Protein AF-A0A1G1SWD0-F1 (afdb_monomer_lite)

Secondary structure (DSSP, 8-state):
----PPPPPHHHHHHHHH-TT--TTGGGGB-HHHHHH--SS-HHHHS-TTSEEEEEEEEE-SSEEEEEEEEE-SS-EEEEEEEEEEETTEEEEEEEEPPTTGGGHHHHHHHHHT--HHHHHHHHHH-TTS-HHHHHHHHHHHTS-HHHHHHHHHHTHHHHHHHHHHHHHTT-SPPTT----PPPPPPPPPPPPPPP---------

Radius of gyration: 23.37 Å; chains: 1; bounding box: 62×60×50 Å

pLDDT: mean 83.56, std 19.43, range [27.12, 98.44]

Foldseek 3Di:
DDDDPDFDDPQRLVCQLQACVFDQCNCVQADAPRNVPDDNGGNNVVDPPQWDWDWDWPDDDPFKTKIKIWTDDPPDIAIKIFIWGQDPNHIHGHDIGGQPPLVVLVVVLCVLVPDDPVRQVVQCVVPVPAGSVNVSVVSCLSNHDPVVVVVVCVVCVVVVVVVVVVCVVVVVDDDPPDDDPDDDDDDDDDDDDDDDDDDDDDDDD

Sequence (205 aa):
MARALAPLQPLQIAEQFVAPAGWPEMRDYLCCEAAGQARRETLGQQIPARLQRVCQLVQQGPATAVVAVELRDSLDRKDFYLHFSKEAGAWKLLAIRNLAMTHLGPPMVEILAGMTPAEVADYDQKHPDAGHAFTLGNLRLWTSADADIAAHFARNRTDFQQLLRLVQAAGTFPRPGLQPRTPASRPPTPTRPCTPCSASCFWPR

Organism: NCBI:txid1908236

Structure (mmCIF, N/CA/C/O backbone):
data_AF-A0A1G1SWD0-F1
#
_entry.id   AF-A0A1G1SWD0-F1
#
loop_
_atom_site.group_PDB
_atom_site.id
_atom_site.type_symbol
_atom_site.label_atom_id
_atom_site.label_alt_id
_atom_site.label_comp_id
_atom_site.label_asym_id
_atom_site.label_entity_id
_atom_site.label_seq_id
_atom_site.pdbx_PDB_ins_code
_atom_site.Cartn_x
_atom_site.Cartn_y
_atom_site.Cartn_z
_atom_site.occupancy
_atom_site.B_iso_or_equiv
_atom_site.auth_seq_id
_atom_site.auth_comp_id
_atom_site.auth_asym_id
_atom_site.auth_atom_id
_atom_site.pdbx_PDB_model_num
ATOM 1 N N . MET A 1 1 ? -32.677 7.206 27.253 1.00 38.72 1 MET A N 1
ATOM 2 C CA . MET A 1 1 ? -32.361 5.980 26.490 1.00 38.72 1 MET A CA 1
ATOM 3 C C . MET A 1 1 ? -31.055 6.206 25.745 1.00 38.72 1 MET A C 1
ATOM 5 O O . MET A 1 1 ? -31.046 6.964 24.784 1.00 38.72 1 MET A O 1
ATOM 9 N N . ALA A 1 2 ? -29.947 5.640 26.228 1.00 44.69 2 ALA A N 1
ATOM 10 C CA . ALA A 1 2 ? -28.669 5.701 25.524 1.00 44.69 2 ALA A CA 1
ATOM 11 C C . ALA A 1 2 ? -28.715 4.702 24.361 1.00 44.69 2 ALA A C 1
ATOM 13 O O . ALA A 1 2 ? -28.876 3.501 24.571 1.00 44.69 2 ALA A O 1
ATOM 14 N N . ARG A 1 3 ? -28.653 5.204 23.128 1.00 42.44 3 ARG A N 1
ATOM 15 C CA . ARG A 1 3 ? -28.543 4.378 21.925 1.00 42.44 3 ARG A CA 1
ATOM 16 C C . ARG A 1 3 ? -27.158 3.730 21.974 1.00 42.44 3 ARG A C 1
ATOM 18 O O . ARG A 1 3 ? -26.170 4.457 21.972 1.00 42.44 3 ARG A O 1
ATOM 25 N N . ALA A 1 4 ? -27.084 2.402 22.078 1.00 53.41 4 ALA A N 1
ATOM 26 C CA . ALA A 1 4 ? -25.811 1.695 21.969 1.00 53.41 4 ALA A CA 1
ATOM 27 C C . ALA A 1 4 ? -25.189 2.072 20.618 1.00 53.41 4 ALA A C 1
ATOM 29 O O . ALA A 1 4 ? -25.787 1.816 19.569 1.00 53.41 4 ALA A O 1
ATOM 30 N N . LEU A 1 5 ? -24.056 2.775 20.648 1.00 69.31 5 LEU A N 1
ATOM 31 C CA . LEU A 1 5 ? -23.332 3.140 19.438 1.00 69.31 5 LEU A CA 1
ATOM 32 C C . LEU A 1 5 ? -22.942 1.841 18.730 1.00 69.31 5 LEU A C 1
ATOM 34 O O . LEU A 1 5 ? -22.408 0.924 19.355 1.00 69.31 5 LEU A O 1
ATOM 38 N N . ALA A 1 6 ? -23.276 1.738 17.444 1.00 79.62 6 ALA A N 1
ATOM 39 C CA . ALA A 1 6 ? -22.888 0.583 16.649 1.00 79.62 6 ALA A CA 1
ATOM 40 C C . ALA A 1 6 ? -21.351 0.446 16.675 1.00 79.62 6 ALA A C 1
ATOM 42 O O . ALA A 1 6 ? -20.668 1.470 16.573 1.00 79.62 6 ALA A O 1
ATOM 43 N N . PRO A 1 7 ? -20.797 -0.776 16.798 1.00 88.75 7 PRO A N 1
ATOM 44 C CA . PRO A 1 7 ? -19.352 -0.972 16.785 1.00 88.75 7 PRO A CA 1
ATOM 45 C C . PRO A 1 7 ? -18.737 -0.411 15.500 1.00 88.75 7 PRO A C 1
ATOM 47 O O . PRO A 1 7 ? -19.234 -0.691 14.401 1.00 88.75 7 PRO A O 1
ATOM 50 N N . LEU A 1 8 ? -17.650 0.354 15.637 1.00 95.44 8 LEU A N 1
ATOM 51 C CA . LEU A 1 8 ? -16.944 0.918 14.489 1.00 95.44 8 LEU A CA 1
ATOM 52 C C . LEU A 1 8 ? -16.441 -0.191 13.560 1.00 95.44 8 LEU A C 1
ATOM 54 O O . LEU A 1 8 ? -15.972 -1.246 13.995 1.00 95.44 8 LEU A O 1
ATOM 58 N N . GLN A 1 9 ? -16.554 0.063 12.260 1.00 97.56 9 GLN A N 1
ATOM 59 C CA . GLN A 1 9 ? -16.014 -0.791 11.210 1.00 97.56 9 GLN A CA 1
ATOM 60 C C . GLN A 1 9 ? -14.528 -0.487 10.960 1.00 97.56 9 GLN A C 1
ATOM 62 O O . GLN A 1 9 ? -14.074 0.614 11.276 1.00 97.56 9 GLN A O 1
ATOM 67 N N . PRO A 1 10 ? -13.769 -1.415 10.342 1.00 98.19 10 PRO A N 1
ATOM 68 C CA . PRO A 1 10 ? -12.325 -1.266 10.146 1.00 98.19 10 PRO A CA 1
ATOM 69 C C . PRO A 1 10 ? -11.927 0.039 9.453 1.00 98.19 10 PRO A C 1
ATOM 71 O O . PRO A 1 10 ? -11.000 0.706 9.899 1.00 98.19 10 PRO A O 1
ATOM 74 N N . LEU A 1 11 ? -12.664 0.449 8.413 1.00 98.25 11 LEU A N 1
ATOM 75 C CA . LEU A 1 11 ? -12.398 1.704 7.705 1.00 98.25 11 LEU A CA 1
ATOM 76 C C . LEU A 1 11 ? -12.559 2.931 8.618 1.00 98.25 11 LEU A C 1
ATOM 78 O O . LEU A 1 11 ? -11.709 3.811 8.613 1.00 98.25 11 LEU A O 1
ATOM 82 N N . GLN A 1 12 ? -13.592 2.949 9.462 1.00 97.69 12 GLN A N 1
ATOM 83 C CA . GLN A 1 12 ? -13.843 4.055 10.393 1.00 97.69 12 GLN A CA 1
ATOM 84 C C . GLN A 1 12 ? -12.763 4.129 11.479 1.00 97.69 12 GLN A C 1
ATOM 86 O O . GLN A 1 12 ? -12.334 5.215 11.860 1.00 97.69 12 GLN A O 1
ATOM 91 N N . ILE A 1 13 ? -12.313 2.969 11.972 1.00 97.50 13 ILE A N 1
ATOM 92 C CA . ILE A 1 13 ? -11.210 2.885 12.936 1.00 97.50 13 ILE A CA 1
ATOM 93 C C . ILE A 1 13 ? -9.919 3.396 12.287 1.00 97.50 13 ILE A C 1
ATOM 95 O O . ILE A 1 13 ? -9.204 4.183 12.899 1.00 97.50 13 ILE A O 1
ATOM 99 N N . ALA A 1 14 ? -9.634 2.985 11.048 1.00 97.75 14 ALA 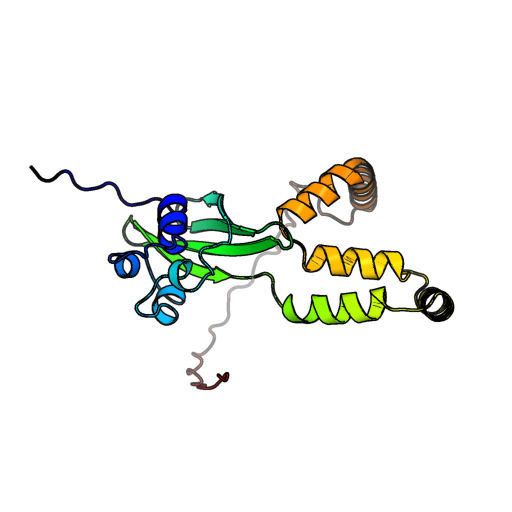A N 1
ATOM 100 C CA . ALA A 1 14 ? -8.468 3.436 10.295 1.00 97.75 14 ALA A CA 1
ATOM 101 C C . ALA A 1 14 ? -8.455 4.959 10.113 1.00 97.75 14 ALA A C 1
ATOM 103 O O . ALA A 1 14 ? -7.466 5.598 10.461 1.00 97.75 14 ALA A O 1
ATOM 104 N N . GLU A 1 15 ? -9.563 5.538 9.644 1.00 97.50 15 GLU A N 1
ATOM 105 C CA . GLU A 1 15 ? -9.707 6.982 9.434 1.00 97.50 15 GLU A CA 1
ATOM 106 C C . GLU A 1 15 ? -9.464 7.779 10.721 1.00 97.50 15 GLU A C 1
ATOM 108 O O . GLU A 1 15 ? -8.728 8.765 10.698 1.00 97.50 15 GLU A O 1
ATOM 113 N N . GLN A 1 16 ? -10.014 7.331 11.856 1.00 96.44 16 GLN A N 1
ATOM 114 C CA . GLN A 1 16 ? -9.777 7.975 13.153 1.00 96.44 16 GLN A CA 1
ATOM 115 C C . GLN A 1 16 ? -8.335 7.798 13.635 1.00 96.44 16 GLN A C 1
ATOM 117 O O . GLN A 1 16 ? -7.719 8.746 14.118 1.00 96.44 16 GLN A O 1
ATOM 122 N N . PHE A 1 17 ? -7.762 6.606 13.464 1.00 95.50 17 PHE A N 1
ATOM 123 C CA . PHE A 1 17 ? -6.397 6.303 13.889 1.00 95.50 17 PHE A CA 1
ATOM 124 C C . PHE A 1 17 ? -5.332 7.113 13.132 1.00 95.50 17 PHE A C 1
ATOM 126 O O . PHE A 1 17 ? -4.262 7.392 13.675 1.00 95.50 17 PHE A O 1
ATOM 133 N N . VAL A 1 18 ? -5.607 7.517 11.889 1.00 95.62 18 VAL A N 1
ATOM 134 C CA . VAL A 1 18 ? -4.681 8.328 11.078 1.00 95.62 18 VAL A CA 1
ATOM 135 C C . VAL A 1 18 ? -5.061 9.809 11.022 1.00 95.62 18 VAL A C 1
ATOM 137 O O . VAL A 1 18 ? -4.340 10.600 10.406 1.00 95.62 18 VAL A O 1
ATOM 140 N N . ALA A 1 19 ? -6.138 10.215 11.698 1.00 95.25 19 ALA A N 1
ATOM 141 C CA . ALA A 1 19 ? -6.587 11.600 11.745 1.00 95.25 19 ALA A CA 1
ATOM 142 C C . ALA A 1 19 ? -5.608 12.508 12.525 1.00 95.25 19 ALA A C 1
ATOM 144 O O . ALA A 1 19 ? -5.116 12.120 13.587 1.00 95.25 19 ALA A O 1
ATOM 145 N N . PRO A 1 20 ? -5.369 13.758 12.077 1.00 93.94 20 PRO A N 1
ATOM 146 C CA . PRO A 1 20 ? -4.476 14.689 12.779 1.00 93.94 20 PRO A CA 1
ATOM 147 C C . PRO A 1 20 ? -4.942 15.063 14.193 1.00 93.94 20 PRO A C 1
ATOM 149 O O . PRO A 1 20 ? -4.120 15.365 15.052 1.00 93.94 20 PRO A O 1
ATOM 152 N N . ALA A 1 21 ? -6.257 15.070 14.431 1.00 91.19 21 ALA A N 1
ATOM 153 C CA . ALA A 1 21 ? -6.858 15.542 15.679 1.00 91.19 21 ALA A CA 1
ATOM 154 C C . ALA A 1 21 ? -6.643 14.591 16.873 1.00 91.19 21 ALA A C 1
ATOM 156 O O . ALA A 1 21 ? -6.917 14.969 18.011 1.00 91.19 21 ALA A O 1
ATOM 157 N N . GLY A 1 22 ? -6.133 13.380 16.629 1.00 88.31 22 GLY A N 1
ATOM 158 C CA . GLY A 1 22 ? -6.054 12.336 17.641 1.00 88.31 22 GLY A CA 1
ATOM 159 C C . GLY A 1 22 ? -7.404 11.696 17.943 1.00 88.31 22 GLY A C 1
ATOM 160 O O . GLY A 1 22 ? -8.447 12.108 17.438 1.00 88.31 22 GLY A O 1
ATOM 161 N N . TRP A 1 23 ? -7.366 10.653 18.769 1.00 93.81 23 TRP A N 1
ATOM 162 C CA . TRP A 1 23 ? -8.538 9.855 19.101 1.00 93.81 23 TRP A CA 1
ATOM 163 C C . TRP A 1 23 ? -8.443 9.359 20.551 1.00 93.81 23 TRP A C 1
ATOM 165 O O . TRP A 1 23 ? -7.688 8.421 20.826 1.00 93.81 23 TRP A O 1
ATOM 175 N N . PRO A 1 24 ? -9.153 10.002 21.499 1.00 90.88 24 PRO A N 1
ATOM 176 C CA . PRO A 1 24 ? -9.051 9.676 22.922 1.00 90.88 24 PRO A CA 1
ATOM 177 C C . PRO A 1 24 ? -9.408 8.220 23.246 1.00 90.88 24 PRO A C 1
ATOM 179 O O . PRO A 1 24 ? -8.750 7.592 24.075 1.00 90.88 24 PRO A O 1
ATOM 182 N N . GLU A 1 25 ? -10.402 7.663 22.554 1.00 92.44 25 GLU A N 1
ATOM 183 C CA . GLU A 1 25 ? -10.900 6.301 22.761 1.00 92.44 25 GLU A CA 1
ATOM 184 C C . GLU A 1 25 ? -10.089 5.244 21.996 1.00 92.44 25 GLU A C 1
ATOM 186 O O . GLU A 1 25 ? -10.412 4.061 22.067 1.00 92.44 25 GLU A O 1
ATOM 191 N N . MET A 1 26 ? -9.014 5.629 21.291 1.00 93.75 26 MET A N 1
ATOM 192 C CA . MET A 1 26 ? -8.217 4.733 20.441 1.00 93.75 26 MET A CA 1
ATOM 193 C C . MET A 1 26 ? -7.871 3.411 21.127 1.00 93.75 26 MET A C 1
ATOM 195 O O . MET A 1 26 ? -7.933 2.362 20.493 1.00 93.75 26 MET A O 1
ATOM 199 N N . ARG A 1 27 ? -7.517 3.449 22.417 1.00 92.69 27 ARG A N 1
ATOM 200 C CA . ARG A 1 27 ? -7.080 2.269 23.179 1.00 92.69 27 ARG A CA 1
ATOM 201 C C . ARG A 1 27 ? -8.100 1.131 23.183 1.00 92.69 27 ARG A C 1
ATOM 203 O O . ARG A 1 27 ? -7.681 -0.022 23.188 1.00 92.69 27 ARG A O 1
ATOM 210 N N . ASP A 1 28 ? -9.393 1.435 23.111 1.00 93.50 28 ASP A N 1
ATOM 211 C CA . ASP A 1 28 ? -10.460 0.425 23.089 1.00 93.50 28 ASP A CA 1
ATOM 212 C C . ASP A 1 28 ? -10.485 -0.367 21.770 1.00 93.50 28 ASP A C 1
ATOM 214 O O . ASP A 1 28 ? -11.009 -1.482 21.697 1.00 93.50 28 ASP A O 1
ATOM 218 N N . TYR A 1 29 ? -9.860 0.195 20.736 1.00 95.31 29 TYR A N 1
ATOM 219 C CA . TYR A 1 29 ? -9.800 -0.341 19.383 1.00 95.31 29 TYR A CA 1
ATOM 220 C C . TYR A 1 29 ? -8.426 -0.904 19.030 1.00 95.31 29 TYR A C 1
ATOM 222 O O . TYR A 1 29 ? -8.213 -1.283 17.882 1.00 95.31 29 TYR A O 1
ATOM 230 N N . LEU A 1 30 ? -7.493 -0.986 19.983 1.00 94.75 30 LEU A N 1
ATOM 231 C CA . LEU A 1 30 ? -6.183 -1.600 19.778 1.00 94.75 30 LEU A CA 1
ATOM 232 C C . LEU A 1 30 ? -6.111 -2.971 20.448 1.00 94.75 30 LEU A C 1
ATOM 234 O O . LEU A 1 30 ? -6.652 -3.193 21.531 1.00 94.75 30 LEU A O 1
ATOM 238 N N . CYS A 1 31 ? -5.381 -3.891 19.830 1.00 92.81 31 CYS A N 1
ATOM 239 C CA . CYS A 1 31 ? -5.017 -5.170 20.427 1.00 92.81 31 CYS A CA 1
ATOM 240 C C . CYS A 1 31 ? -3.591 -5.567 20.032 1.00 92.81 31 CYS A C 1
ATOM 242 O O . CYS A 1 31 ? -2.990 -4.977 19.131 1.00 92.81 31 CYS A O 1
ATOM 244 N N . CYS A 1 32 ? -3.053 -6.564 20.737 1.00 92.62 32 CYS A N 1
ATOM 245 C CA . CYS A 1 32 ? -1.813 -7.254 20.383 1.00 92.62 32 CYS A CA 1
ATOM 246 C C . CYS A 1 32 ? -0.637 -6.301 20.100 1.00 92.62 32 CYS A C 1
ATOM 248 O O . CYS A 1 32 ? -0.208 -5.563 20.986 1.00 92.62 32 CYS A O 1
ATOM 250 N N . GLU A 1 33 ? -0.098 -6.330 18.879 1.00 92.31 33 GLU A N 1
ATOM 251 C CA . GLU A 1 33 ? 1.063 -5.532 18.501 1.00 92.31 33 GLU A CA 1
ATOM 252 C C . GLU A 1 33 ? 0.742 -4.040 18.474 1.00 92.31 33 GLU A C 1
ATOM 254 O O . GLU A 1 33 ? 1.495 -3.249 19.040 1.00 92.31 33 GLU A O 1
ATOM 259 N N . ALA A 1 34 ? -0.388 -3.651 17.881 1.00 91.12 34 ALA A N 1
ATOM 260 C CA . ALA A 1 34 ? -0.782 -2.250 17.813 1.00 91.12 34 ALA A CA 1
ATOM 261 C C . ALA A 1 34 ? -0.969 -1.649 19.215 1.00 91.12 34 ALA A C 1
ATOM 263 O O . ALA A 1 34 ? -0.555 -0.518 19.459 1.00 91.12 34 ALA A O 1
ATOM 264 N N . ALA A 1 35 ? -1.518 -2.418 20.163 1.00 90.88 35 ALA A N 1
ATOM 265 C CA . ALA A 1 35 ? -1.626 -1.988 21.558 1.00 90.88 35 ALA A CA 1
ATOM 266 C C . ALA A 1 35 ? -0.253 -1.823 22.234 1.00 90.88 35 ALA A C 1
ATOM 268 O O . ALA A 1 35 ? -0.072 -0.894 23.018 1.00 90.88 35 ALA A O 1
ATOM 269 N N . GLY A 1 36 ? 0.716 -2.691 21.921 1.00 85.56 36 GLY A N 1
ATOM 270 C CA . GLY A 1 36 ? 2.084 -2.592 22.439 1.00 85.56 36 GLY A CA 1
ATOM 271 C C . GLY A 1 36 ? 2.894 -1.437 21.838 1.00 85.56 36 GLY A C 1
ATOM 272 O O . GLY A 1 36 ? 3.769 -0.887 22.504 1.00 85.56 36 GLY A O 1
ATOM 273 N N . GLN A 1 37 ? 2.603 -1.054 20.593 1.00 81.62 37 GLN A N 1
ATOM 274 C CA . GLN A 1 37 ? 3.283 0.034 19.879 1.00 81.62 37 GLN A CA 1
ATOM 275 C C . GLN A 1 37 ? 2.657 1.409 20.132 1.00 81.62 37 GLN A C 1
ATOM 277 O O . GLN A 1 37 ? 3.330 2.435 19.992 1.00 81.62 37 GLN A O 1
ATOM 282 N N . ALA A 1 38 ? 1.373 1.453 20.485 1.00 75.62 38 ALA A N 1
ATOM 283 C CA . ALA A 1 38 ? 0.667 2.707 20.671 1.00 75.62 38 ALA A CA 1
ATOM 284 C C . ALA A 1 38 ? 1.186 3.490 21.881 1.00 75.62 38 ALA A C 1
ATOM 286 O O . ALA A 1 38 ? 1.243 3.008 23.014 1.00 75.62 38 ALA A O 1
ATOM 287 N N . ARG A 1 39 ? 1.532 4.756 21.630 1.00 72.06 39 ARG A N 1
ATOM 288 C CA . ARG A 1 39 ? 1.876 5.734 22.667 1.00 72.06 39 ARG A CA 1
ATOM 289 C C . ARG A 1 39 ? 0.593 6.375 23.222 1.00 72.06 39 ARG A C 1
ATOM 291 O O . ARG A 1 39 ? -0.498 5.814 23.143 1.00 72.06 39 ARG A O 1
ATOM 298 N N . ARG A 1 40 ? 0.708 7.562 23.827 1.00 81.69 40 ARG A N 1
ATOM 299 C CA . ARG A 1 40 ? -0.457 8.391 24.201 1.00 81.69 40 ARG A CA 1
ATOM 300 C C . ARG A 1 40 ? -1.133 9.055 22.994 1.00 81.69 40 ARG A C 1
ATOM 302 O O . ARG A 1 40 ? -2.194 9.639 23.157 1.00 81.69 40 ARG A O 1
ATOM 309 N N . GLU A 1 41 ? -0.520 8.956 21.821 1.00 88.06 41 GLU A N 1
ATOM 310 C CA . GLU A 1 41 ? -0.944 9.598 20.582 1.00 88.06 41 GLU A CA 1
ATOM 311 C C . GLU A 1 41 ? -1.252 8.541 19.522 1.00 88.06 41 GLU A C 1
ATOM 313 O O . GLU A 1 41 ? -0.608 7.487 19.463 1.00 88.06 41 GLU A O 1
ATOM 318 N N . THR A 1 42 ? -2.222 8.852 18.670 1.00 90.25 42 THR A N 1
ATOM 319 C CA . THR A 1 42 ? -2.516 8.098 17.446 1.00 90.25 42 THR A CA 1
ATOM 320 C C . THR A 1 42 ? -1.364 8.188 16.445 1.00 90.25 42 THR A C 1
ATOM 322 O O . THR A 1 42 ? -0.479 9.043 16.561 1.00 90.25 42 THR A O 1
ATOM 325 N N . LEU A 1 43 ? -1.379 7.336 15.416 1.00 90.06 43 LEU A N 1
ATOM 326 C CA . LEU A 1 43 ? -0.443 7.479 14.302 1.00 90.06 43 LEU A CA 1
ATOM 327 C C . LEU A 1 43 ? -0.674 8.804 13.555 1.00 90.06 43 LEU A C 1
ATOM 329 O O . LEU A 1 43 ? 0.280 9.468 13.157 1.00 90.06 43 LEU A O 1
ATOM 333 N N . GLY A 1 44 ? -1.931 9.232 13.422 1.00 91.25 44 GLY A N 1
ATOM 334 C CA . GLY A 1 44 ? -2.299 10.473 12.744 1.00 91.25 44 GLY A CA 1
ATOM 335 C C . GLY A 1 44 ? -1.660 11.735 13.317 1.00 91.25 44 GLY A C 1
ATOM 336 O O . GLY A 1 44 ? -1.283 12.618 12.544 1.00 91.25 44 GLY A O 1
ATOM 337 N N . GLN A 1 45 ? -1.478 11.778 14.640 1.00 92.62 45 GLN A N 1
ATOM 338 C CA . GLN A 1 45 ? -0.798 12.863 15.358 1.00 92.62 45 GLN A CA 1
ATOM 339 C C . GLN A 1 45 ? 0.724 12.868 15.149 1.00 92.62 45 GLN A C 1
ATOM 341 O O . GLN A 1 45 ? 1.354 13.915 15.265 1.00 92.62 45 GLN A O 1
ATOM 346 N N . GLN A 1 46 ? 1.314 11.717 14.819 1.00 91.19 46 GLN A N 1
ATOM 347 C CA . GLN A 1 46 ? 2.749 11.581 14.545 1.00 91.19 46 GLN A CA 1
ATOM 348 C C . GLN A 1 46 ? 3.087 11.871 13.073 1.00 91.19 46 GLN A C 1
ATOM 350 O O . GLN A 1 46 ? 4.224 12.202 12.739 1.00 91.19 46 GLN A O 1
ATOM 355 N N . ILE A 1 47 ? 2.102 11.761 12.180 1.00 90.56 47 ILE A N 1
ATOM 356 C CA . ILE A 1 47 ? 2.244 12.064 10.755 1.00 90.56 47 ILE A CA 1
ATOM 357 C C . ILE A 1 47 ? 2.105 13.581 10.534 1.00 90.56 47 ILE A C 1
ATOM 359 O O . ILE A 1 47 ? 1.143 14.180 11.023 1.00 90.56 47 ILE A O 1
ATOM 363 N N . PRO A 1 48 ? 2.976 14.223 9.726 1.00 92.00 48 PRO A N 1
ATOM 364 C CA . PRO A 1 48 ? 2.835 15.638 9.396 1.00 92.00 48 PRO A CA 1
ATOM 365 C C . PRO A 1 48 ? 1.423 15.995 8.911 1.00 92.00 48 PRO A C 1
ATOM 367 O O . PRO A 1 48 ? 0.883 15.374 7.994 1.00 92.00 48 PRO A O 1
ATOM 370 N N . ALA A 1 49 ? 0.817 17.026 9.506 1.00 91.19 49 ALA A N 1
ATOM 371 C CA . ALA A 1 49 ? -0.562 17.422 9.204 1.00 91.19 49 ALA A CA 1
ATOM 372 C C . ALA A 1 49 ? -0.784 17.755 7.717 1.00 91.19 49 ALA A C 1
ATOM 374 O O . ALA A 1 49 ? -1.861 17.485 7.197 1.00 91.19 49 ALA A O 1
ATOM 375 N N . ARG A 1 50 ? 0.253 18.252 7.025 1.00 92.31 50 ARG A N 1
ATOM 376 C CA . ARG A 1 50 ? 0.214 18.610 5.596 1.00 92.31 50 ARG A CA 1
ATOM 377 C C . ARG A 1 50 ? -0.053 17.438 4.643 1.00 92.31 50 ARG A C 1
ATOM 379 O O . ARG A 1 50 ? -0.459 17.685 3.514 1.00 92.31 50 ARG A O 1
ATOM 386 N N . LEU A 1 51 ? 0.225 16.197 5.054 1.00 93.62 51 LEU A N 1
ATOM 387 C CA . LEU A 1 51 ? 0.054 15.035 4.181 1.00 93.62 51 LEU A CA 1
ATOM 388 C C . LEU A 1 51 ? -1.434 14.708 4.030 1.00 93.62 51 LEU A C 1
ATOM 390 O O . LEU A 1 51 ? -2.169 14.625 5.013 1.00 93.62 51 LEU A O 1
ATOM 394 N N . GLN A 1 52 ? -1.893 14.484 2.805 1.00 94.94 52 GLN A N 1
ATOM 395 C CA . GLN A 1 52 ? -3.215 13.908 2.591 1.00 94.94 52 GLN A CA 1
ATOM 396 C C . GLN A 1 52 ? -3.193 12.439 3.009 1.00 94.94 52 GLN A C 1
ATOM 398 O O . GLN A 1 52 ? -2.182 11.758 2.842 1.00 94.94 52 GLN A O 1
ATOM 403 N N . ARG A 1 53 ? -4.313 11.972 3.563 1.00 94.31 53 ARG A N 1
ATOM 404 C CA . ARG A 1 53 ? -4.504 10.601 4.037 1.00 94.31 53 ARG A CA 1
ATOM 405 C C . ARG A 1 53 ? -5.704 10.021 3.309 1.00 94.31 53 ARG A C 1
ATOM 407 O O . ARG A 1 53 ? -6.785 10.605 3.381 1.00 94.31 53 ARG A O 1
ATOM 414 N N . VAL A 1 54 ? -5.524 8.904 2.621 1.00 95.38 54 VAL A N 1
ATOM 415 C CA . VAL A 1 54 ? -6.618 8.202 1.943 1.00 95.38 54 VAL A CA 1
ATOM 416 C C . VAL A 1 54 ? -6.679 6.790 2.493 1.00 95.38 54 VAL A C 1
ATOM 418 O O . VAL A 1 54 ? -5.723 6.035 2.369 1.00 95.38 54 VAL A O 1
ATOM 421 N N . CYS A 1 55 ? -7.798 6.444 3.127 1.00 96.94 55 CYS A N 1
ATOM 422 C CA . CYS A 1 55 ? -8.038 5.092 3.618 1.00 96.94 55 CYS A CA 1
ATOM 423 C C . CYS A 1 55 ? -8.893 4.326 2.608 1.00 96.94 55 CYS A C 1
ATOM 425 O O . CYS A 1 55 ? -9.931 4.820 2.166 1.00 96.94 55 CYS A O 1
ATOM 427 N N . GLN A 1 56 ? -8.488 3.104 2.276 1.00 96.75 56 GLN A N 1
ATOM 428 C CA . GLN A 1 56 ? -9.245 2.215 1.403 1.00 96.75 56 GLN A CA 1
ATOM 429 C C . GLN A 1 56 ? -9.367 0.834 2.037 1.00 96.75 56 GLN A C 1
ATOM 431 O O . GLN A 1 56 ? -8.376 0.196 2.391 1.00 96.75 56 GLN A O 1
ATOM 436 N N . LEU A 1 57 ? -10.599 0.336 2.148 1.00 97.56 57 LEU A N 1
ATOM 437 C CA . LEU A 1 57 ? -10.833 -1.047 2.546 1.00 97.56 57 LEU A CA 1
ATOM 438 C C . LEU A 1 57 ? -10.360 -1.986 1.427 1.00 97.56 57 LEU A C 1
ATOM 440 O O . LEU A 1 57 ? -10.929 -1.985 0.336 1.00 97.56 57 LEU A O 1
ATOM 444 N N . VAL A 1 58 ? -9.332 -2.787 1.706 1.00 95.81 58 VAL A N 1
ATOM 445 C CA . VAL A 1 58 ? -8.757 -3.749 0.751 1.00 95.81 58 VAL A CA 1
ATOM 446 C C . VAL A 1 58 ? -9.507 -5.073 0.821 1.00 95.81 58 VAL A C 1
ATOM 448 O O . VAL A 1 58 ? -9.872 -5.655 -0.196 1.00 95.81 58 VAL A O 1
ATOM 451 N N . GLN A 1 59 ? -9.754 -5.548 2.040 1.00 97.00 59 GLN A N 1
ATOM 452 C CA . GLN A 1 59 ? -10.428 -6.814 2.291 1.00 97.00 59 GLN A CA 1
ATOM 453 C C . GLN A 1 59 ? -11.154 -6.757 3.633 1.00 97.00 59 GLN A C 1
ATOM 455 O O . GLN A 1 59 ? -10.617 -6.244 4.613 1.00 97.00 59 GLN A O 1
ATOM 460 N N . GLN A 1 60 ? -12.341 -7.357 3.705 1.00 98.00 60 GLN A N 1
ATOM 461 C CA . GLN A 1 60 ? -13.040 -7.605 4.963 1.00 98.00 60 GLN A CA 1
ATOM 462 C C . GLN A 1 60 ? -13.733 -8.965 4.920 1.00 98.00 60 GLN A C 1
ATOM 464 O O . GLN A 1 60 ? -14.601 -9.211 4.087 1.00 98.00 60 GLN A O 1
ATOM 469 N N . GLY A 1 61 ? -13.331 -9.850 5.826 1.00 97.00 61 GLY A N 1
ATOM 470 C CA . GLY A 1 61 ? -13.979 -11.129 6.080 1.00 97.00 61 GLY A CA 1
ATOM 471 C C . GLY A 1 61 ? -14.761 -11.124 7.398 1.00 97.00 61 GLY A C 1
ATOM 472 O O . GLY A 1 61 ? -14.925 -10.083 8.035 1.00 97.00 61 GLY A O 1
ATOM 473 N N . PRO A 1 62 ? -15.225 -12.301 7.854 1.00 96.81 62 PRO A N 1
ATOM 474 C CA . PRO A 1 62 ? -15.973 -12.415 9.107 1.00 96.81 62 PRO A CA 1
ATOM 475 C C . PRO A 1 62 ? -15.155 -12.078 10.364 1.00 96.81 62 PRO A C 1
ATOM 477 O O . PRO A 1 62 ? -15.725 -11.615 11.353 1.00 96.81 62 PRO A O 1
ATOM 480 N N . ALA A 1 63 ? -13.839 -12.321 10.328 1.00 97.38 63 ALA A N 1
ATOM 481 C CA . ALA A 1 63 ? -12.948 -12.218 11.489 1.00 97.38 63 ALA A CA 1
ATOM 482 C C . ALA A 1 63 ? -11.710 -11.334 11.269 1.00 97.38 63 ALA A C 1
ATOM 484 O O . ALA A 1 63 ? -11.061 -10.960 12.242 1.00 97.38 63 ALA A O 1
ATOM 485 N N . THR A 1 64 ? -11.372 -10.998 10.022 1.00 98.25 64 THR A N 1
ATOM 486 C CA . THR A 1 64 ? -10.200 -10.179 9.685 1.00 98.25 64 THR A CA 1
ATOM 487 C C . THR A 1 64 ? -10.553 -9.109 8.664 1.00 98.25 64 THR A C 1
ATOM 489 O O . THR A 1 64 ? -11.473 -9.286 7.861 1.00 98.25 64 THR A O 1
ATOM 492 N N . ALA A 1 65 ? -9.814 -8.005 8.681 1.00 98.44 65 ALA A N 1
ATOM 493 C CA . ALA A 1 65 ? -9.888 -6.985 7.645 1.00 98.44 65 ALA A CA 1
ATOM 494 C C . ALA A 1 65 ? -8.524 -6.326 7.426 1.00 98.44 65 ALA A C 1
ATOM 496 O O . ALA A 1 65 ? -7.658 -6.363 8.302 1.00 98.44 65 ALA A O 1
ATOM 497 N N . VAL A 1 66 ? -8.347 -5.723 6.256 1.00 98.12 66 VAL A N 1
ATOM 498 C CA . VAL A 1 66 ? -7.165 -4.940 5.898 1.00 98.12 66 VAL A CA 1
ATOM 499 C C . VAL A 1 66 ? -7.626 -3.624 5.292 1.00 98.12 66 VAL A C 1
ATOM 501 O O . VAL A 1 66 ? -8.437 -3.611 4.362 1.00 98.12 66 VAL A O 1
ATOM 504 N N . VAL A 1 67 ? -7.097 -2.525 5.821 1.00 98.31 67 VAL A N 1
ATOM 505 C CA . VAL A 1 67 ? -7.282 -1.178 5.275 1.00 98.31 67 VAL A CA 1
ATOM 506 C C . VAL A 1 67 ? -5.921 -0.662 4.826 1.00 98.31 67 VAL A C 1
ATOM 508 O O . VAL A 1 67 ? -4.985 -0.646 5.622 1.00 98.31 67 VAL A O 1
ATOM 511 N N . ALA A 1 68 ? -5.812 -0.262 3.564 1.00 96.94 68 ALA A N 1
ATOM 512 C CA . ALA A 1 68 ? -4.661 0.474 3.058 1.00 96.94 68 ALA A CA 1
ATOM 513 C C . ALA A 1 68 ? -4.803 1.948 3.438 1.00 96.94 68 ALA A C 1
ATOM 515 O O . ALA A 1 68 ? -5.907 2.501 3.400 1.00 96.94 68 ALA A O 1
ATOM 516 N N . VAL A 1 69 ? -3.689 2.569 3.803 1.00 96.44 69 VAL A N 1
ATOM 517 C CA . VAL A 1 69 ? -3.595 3.997 4.069 1.00 96.44 69 VAL A CA 1
ATOM 518 C C . VAL A 1 69 ? -2.507 4.578 3.183 1.00 96.44 69 VAL A C 1
ATOM 520 O O . VAL A 1 69 ? -1.325 4.331 3.415 1.00 96.44 69 VAL A O 1
ATOM 523 N N . GLU A 1 70 ? -2.924 5.396 2.223 1.00 95.19 70 GLU A N 1
ATOM 524 C CA . GLU A 1 70 ? -2.029 6.208 1.407 1.00 95.19 70 GLU A CA 1
ATOM 525 C C . GLU A 1 70 ? -1.757 7.526 2.135 1.00 95.19 70 GLU A C 1
ATOM 527 O O . GLU A 1 70 ? -2.681 8.263 2.501 1.00 95.19 70 GLU A O 1
ATOM 532 N N . LEU A 1 71 ? -0.479 7.843 2.318 1.00 93.75 71 LEU A N 1
ATOM 533 C CA . LEU A 1 71 ? -0.004 9.176 2.654 1.00 93.75 71 LEU A CA 1
ATOM 534 C C . LEU A 1 71 ? 0.578 9.815 1.407 1.00 93.75 71 LEU A C 1
ATOM 536 O O . LEU A 1 71 ? 1.472 9.244 0.784 1.00 93.75 71 LEU A O 1
ATOM 540 N N . ARG A 1 72 ? 0.125 11.023 1.075 1.00 93.38 72 ARG A N 1
ATOM 541 C CA . ARG A 1 72 ? 0.646 11.739 -0.089 1.00 93.38 72 ARG A CA 1
ATOM 542 C C . ARG A 1 72 ? 0.767 13.238 0.101 1.00 93.38 72 ARG A C 1
ATOM 544 O O . ARG A 1 72 ? -0.001 13.856 0.840 1.00 93.38 72 ARG A O 1
ATOM 551 N N . ASP A 1 73 ? 1.677 13.829 -0.653 1.00 91.69 73 ASP A N 1
ATOM 552 C CA . ASP A 1 73 ? 1.670 15.249 -0.982 1.00 91.69 73 ASP A CA 1
ATOM 553 C C . ASP A 1 73 ? 1.896 15.447 -2.491 1.00 91.69 73 ASP A C 1
ATOM 555 O O . ASP A 1 73 ? 1.568 14.576 -3.299 1.00 91.69 73 ASP A O 1
ATOM 559 N N . SER A 1 74 ? 2.366 16.626 -2.897 1.00 86.56 74 SER A N 1
ATOM 560 C CA . SER A 1 74 ? 2.666 16.921 -4.299 1.00 86.56 74 SER A CA 1
ATOM 561 C C . SER A 1 74 ? 3.918 16.214 -4.828 1.00 86.56 74 SER A C 1
ATOM 563 O O . SER A 1 74 ? 4.124 16.217 -6.037 1.00 86.56 74 SER A O 1
ATOM 565 N N . LEU A 1 75 ? 4.773 15.679 -3.951 1.00 82.00 75 LEU A N 1
ATOM 566 C CA . LEU A 1 75 ? 6.093 15.141 -4.286 1.00 82.00 75 LEU A CA 1
ATOM 567 C C . LEU A 1 75 ? 6.211 13.639 -4.022 1.00 82.00 75 LEU A C 1
ATOM 569 O O . LEU A 1 75 ? 6.941 12.967 -4.744 1.00 82.00 75 LEU A O 1
ATOM 573 N N . ASP A 1 76 ? 5.532 13.123 -2.999 1.00 81.94 76 ASP A N 1
ATOM 574 C CA . ASP A 1 76 ? 5.728 11.756 -2.516 1.00 81.94 76 ASP A CA 1
ATOM 575 C C . ASP A 1 76 ? 4.395 11.057 -2.205 1.00 81.94 76 ASP A C 1
ATOM 577 O O . ASP A 1 76 ? 3.394 11.698 -1.860 1.00 81.94 76 ASP A O 1
ATOM 581 N N . ARG A 1 77 ? 4.396 9.726 -2.327 1.00 88.56 77 ARG A N 1
ATOM 582 C CA . ARG A 1 77 ? 3.281 8.828 -2.000 1.00 88.56 77 ARG A CA 1
ATOM 583 C C . ARG A 1 77 ? 3.811 7.573 -1.332 1.00 88.56 77 ARG A C 1
ATOM 585 O O . ARG A 1 77 ? 4.763 6.969 -1.818 1.00 88.56 77 ARG A O 1
ATOM 592 N N . LYS A 1 78 ? 3.188 7.165 -0.228 1.00 88.62 78 LYS A N 1
ATOM 593 C CA . LYS A 1 78 ? 3.562 5.956 0.514 1.00 88.62 78 LYS A CA 1
ATOM 594 C C . LYS A 1 78 ? 2.339 5.282 1.092 1.00 88.62 78 LYS A C 1
ATOM 596 O O . LYS A 1 78 ? 1.484 5.962 1.654 1.00 88.62 78 LYS A O 1
ATOM 601 N N . ASP A 1 79 ? 2.338 3.959 1.055 1.00 92.06 79 ASP A N 1
ATOM 602 C CA . ASP A 1 79 ? 1.281 3.151 1.643 1.00 92.06 79 ASP A CA 1
ATOM 603 C C . ASP A 1 79 ? 1.759 2.378 2.864 1.00 92.06 79 ASP A C 1
ATOM 605 O O . ASP A 1 79 ? 2.907 1.928 2.964 1.00 92.06 79 ASP A O 1
ATOM 609 N N . PHE A 1 80 ? 0.827 2.191 3.787 1.00 93.62 80 PHE A N 1
ATOM 610 C CA . PHE A 1 80 ? 0.916 1.191 4.834 1.00 93.62 80 PHE A CA 1
ATOM 611 C C . PHE A 1 80 ? -0.448 0.550 5.061 1.00 93.62 80 PHE A C 1
ATOM 613 O O . PHE A 1 80 ? -1.488 1.075 4.667 1.00 93.62 80 PHE A O 1
ATOM 620 N N . TYR A 1 81 ? -0.449 -0.601 5.719 1.00 96.38 81 TYR A N 1
ATOM 621 C CA . TYR A 1 81 ? -1.628 -1.433 5.882 1.00 96.38 81 TYR A CA 1
ATOM 622 C C . TYR A 1 81 ? -1.943 -1.626 7.355 1.00 96.38 81 TYR A C 1
ATOM 624 O O . TYR A 1 81 ? -1.100 -2.019 8.167 1.00 96.38 81 TYR A O 1
ATOM 632 N N . LEU A 1 82 ? -3.198 -1.362 7.686 1.00 97.31 82 LEU A N 1
ATOM 633 C CA . LEU A 1 82 ? -3.780 -1.584 8.993 1.00 97.31 82 LEU A CA 1
ATOM 634 C C . LEU A 1 82 ? -4.508 -2.926 8.972 1.00 97.31 82 LEU A C 1
ATOM 636 O O . LEU A 1 82 ? -5.483 -3.111 8.238 1.00 97.31 82 LEU A O 1
ATOM 640 N N . HIS A 1 83 ? -4.014 -3.872 9.765 1.00 98.00 83 HIS A N 1
ATOM 641 C CA . HIS A 1 83 ? -4.593 -5.203 9.898 1.00 98.00 83 HIS A CA 1
ATOM 642 C C . HIS A 1 83 ? -5.515 -5.253 11.106 1.00 98.00 83 HIS A C 1
ATOM 644 O O . HIS A 1 83 ? -5.112 -4.895 12.212 1.00 98.00 83 HIS A O 1
ATOM 650 N N . PHE A 1 84 ? -6.725 -5.760 10.907 1.00 98.38 84 PHE A N 1
ATOM 651 C CA . PHE A 1 84 ? -7.751 -5.845 11.936 1.00 98.38 84 PHE A CA 1
ATOM 652 C C . PHE A 1 84 ? -8.144 -7.289 12.218 1.00 98.38 84 PHE A C 1
ATOM 654 O O . PHE A 1 84 ? -8.218 -8.119 11.307 1.00 98.38 84 PHE A O 1
ATOM 661 N N . SER A 1 85 ? -8.477 -7.552 13.477 1.00 97.88 85 SER A N 1
ATOM 662 C CA . SER A 1 85 ? -9.145 -8.765 13.941 1.00 97.88 85 SER A CA 1
ATOM 663 C C . SER A 1 85 ? -10.484 -8.402 14.584 1.00 97.88 85 SER A C 1
ATOM 665 O O . SER A 1 85 ? -10.679 -7.291 15.083 1.00 97.88 85 SER A O 1
ATOM 667 N N . LYS A 1 86 ? -11.438 -9.332 14.554 1.00 96.62 86 LYS A N 1
ATOM 668 C CA . LYS A 1 86 ? -12.708 -9.191 15.268 1.00 96.62 86 LYS A CA 1
ATOM 669 C C . LYS A 1 86 ? -12.632 -9.924 16.606 1.00 96.62 86 LYS A C 1
ATOM 671 O O . LYS A 1 86 ? -12.518 -11.146 16.634 1.00 96.62 86 LYS A O 1
ATOM 676 N N . GLU A 1 87 ? -12.742 -9.190 17.706 1.00 94.00 87 GLU A N 1
ATOM 677 C CA . GLU A 1 87 ? -12.699 -9.695 19.080 1.00 94.00 87 GLU A CA 1
ATOM 678 C C . GLU A 1 87 ? -14.020 -9.409 19.794 1.00 94.00 87 GLU A C 1
ATOM 680 O O . GLU A 1 87 ? -14.469 -8.267 19.841 1.00 94.00 87 GLU A O 1
ATOM 685 N N . ALA A 1 88 ? -14.655 -10.445 20.355 1.00 91.19 88 ALA A N 1
ATOM 686 C CA . ALA A 1 88 ? -15.921 -10.323 21.093 1.00 91.19 88 ALA A CA 1
ATOM 687 C C . ALA A 1 88 ? -17.006 -9.503 20.351 1.00 91.19 88 ALA A C 1
ATOM 689 O O . ALA A 1 88 ? -17.804 -8.796 20.958 1.00 91.19 88 ALA A O 1
ATOM 690 N N . GLY A 1 89 ? -17.031 -9.592 19.016 1.00 92.25 89 GLY A N 1
ATOM 691 C CA . GLY A 1 89 ? -17.989 -8.878 18.167 1.00 92.25 89 GLY A CA 1
ATOM 692 C C . GLY A 1 89 ? -17.561 -7.475 17.718 1.00 92.25 89 GLY A C 1
ATOM 693 O O . GLY A 1 89 ? -18.225 -6.922 16.841 1.00 92.25 89 GLY A O 1
ATOM 694 N N . ALA A 1 90 ? -16.448 -6.938 18.222 1.00 95.50 90 ALA A N 1
ATOM 695 C CA . ALA A 1 90 ? -15.904 -5.631 17.855 1.00 95.50 90 ALA A CA 1
ATOM 696 C C . ALA A 1 90 ? -14.620 -5.759 17.023 1.00 95.50 90 ALA A C 1
ATOM 698 O O . ALA A 1 90 ? -13.849 -6.700 17.188 1.00 95.50 90 ALA A O 1
ATOM 699 N N . TRP A 1 91 ? -14.387 -4.815 16.115 1.00 97.94 91 TRP A N 1
ATOM 700 C CA . TRP A 1 91 ? -13.145 -4.753 15.349 1.00 97.94 91 TRP A CA 1
ATOM 701 C C . TRP A 1 91 ? -12.046 -4.070 16.154 1.00 97.94 91 TRP A C 1
ATOM 703 O O . TRP A 1 91 ? -12.288 -3.036 16.774 1.00 97.94 91 TRP A O 1
ATOM 713 N N . LYS A 1 92 ? -10.835 -4.624 16.098 1.00 97.50 92 LYS A N 1
ATOM 714 C CA . LYS A 1 92 ? -9.642 -4.037 16.702 1.00 97.50 92 LYS A CA 1
ATOM 715 C C . LYS A 1 92 ? -8.475 -4.045 15.734 1.00 97.50 92 LYS A C 1
ATOM 717 O O . LYS A 1 92 ? -8.298 -4.988 14.964 1.00 97.50 92 LYS A O 1
ATOM 722 N N . LEU A 1 93 ? -7.684 -2.981 15.779 1.00 97.44 93 LEU A N 1
ATOM 723 C CA . LEU A 1 93 ? -6.416 -2.879 15.084 1.00 97.44 93 LEU A CA 1
ATOM 724 C C . LEU A 1 93 ? -5.422 -3.824 15.758 1.00 97.44 93 LEU A C 1
ATOM 726 O O . LEU A 1 93 ? -5.111 -3.679 16.940 1.00 97.44 93 LEU A O 1
ATOM 730 N N . LEU A 1 94 ? -4.956 -4.801 14.991 1.00 97.06 94 LEU A N 1
ATOM 731 C CA . LEU A 1 94 ? -4.024 -5.836 15.415 1.00 97.06 94 LEU A CA 1
ATOM 732 C C . LEU A 1 94 ? -2.581 -5.397 15.189 1.00 97.06 94 LEU A C 1
ATOM 734 O O . LEU A 1 94 ? -1.727 -5.592 16.053 1.00 97.06 94 LEU A O 1
ATOM 738 N N . ALA A 1 95 ? -2.312 -4.844 14.006 1.00 95.44 95 ALA A N 1
ATOM 739 C CA . ALA A 1 95 ? -0.964 -4.604 13.521 1.00 95.44 95 ALA A CA 1
ATOM 740 C C . ALA A 1 95 ? -0.927 -3.534 12.424 1.00 95.44 95 ALA A C 1
ATOM 742 O O . ALA A 1 95 ? -1.883 -3.363 11.665 1.00 95.44 95 ALA A O 1
ATOM 743 N N . ILE A 1 96 ? 0.224 -2.872 12.316 1.00 94.19 96 ILE A N 1
ATOM 744 C CA . ILE A 1 96 ? 0.555 -1.918 11.255 1.00 94.19 96 ILE A CA 1
ATOM 745 C C . ILE A 1 96 ? 1.686 -2.534 10.432 1.00 94.19 96 ILE A C 1
ATOM 747 O O . ILE A 1 96 ? 2.662 -3.046 10.989 1.00 94.19 96 ILE A O 1
ATOM 751 N N . ARG A 1 97 ? 1.551 -2.548 9.108 1.00 91.56 97 ARG A N 1
ATOM 752 C CA . ARG A 1 97 ? 2.529 -3.162 8.205 1.00 91.56 97 ARG A CA 1
ATOM 753 C C . ARG A 1 97 ? 2.891 -2.215 7.079 1.00 91.56 97 ARG A C 1
ATOM 755 O O . ARG A 1 97 ? 2.014 -1.670 6.425 1.00 91.56 97 ARG A O 1
ATOM 762 N N . ASN A 1 98 ? 4.184 -2.111 6.817 1.00 85.19 98 ASN A N 1
ATOM 763 C CA . ASN A 1 98 ? 4.707 -1.532 5.586 1.00 85.19 98 ASN A CA 1
ATOM 764 C C . ASN A 1 98 ? 5.181 -2.676 4.688 1.00 85.19 98 ASN A C 1
ATOM 766 O O . ASN A 1 98 ? 5.459 -3.777 5.178 1.00 85.19 98 ASN A O 1
ATOM 770 N N . LEU A 1 99 ? 5.332 -2.415 3.391 1.00 75.25 99 LEU A N 1
ATOM 771 C CA . LEU A 1 99 ? 6.061 -3.330 2.516 1.00 75.25 99 LEU A CA 1
ATOM 772 C C . LEU A 1 99 ? 7.485 -3.531 3.063 1.00 75.25 99 LEU A C 1
ATOM 774 O O . LEU A 1 99 ? 8.161 -2.579 3.467 1.00 75.25 99 LEU A O 1
ATOM 778 N N . ALA A 1 100 ? 7.914 -4.790 3.143 1.00 70.00 100 ALA A N 1
ATOM 779 C CA . ALA A 1 100 ? 9.175 -5.154 3.777 1.00 70.00 100 ALA A CA 1
ATOM 780 C C . ALA A 1 100 ? 10.380 -4.586 3.008 1.00 70.00 100 ALA A C 1
ATOM 782 O O . ALA A 1 100 ? 10.386 -4.553 1.781 1.00 70.00 100 ALA A O 1
ATOM 783 N N . MET A 1 101 ? 11.420 -4.188 3.751 1.00 63.88 101 MET A N 1
ATOM 784 C CA . MET A 1 101 ? 12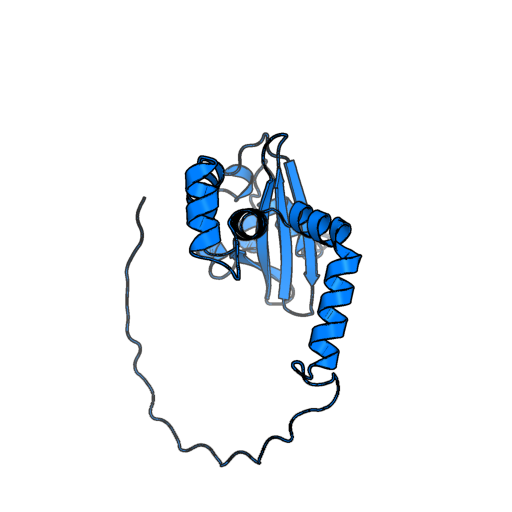.728 -3.757 3.226 1.00 63.88 101 MET A CA 1
ATOM 785 C C . MET A 1 101 ? 12.720 -2.537 2.283 1.00 63.88 101 MET A C 1
ATOM 787 O O . MET A 1 101 ? 13.761 -2.208 1.721 1.00 63.88 101 MET A O 1
ATOM 791 N N . THR A 1 102 ? 11.621 -1.787 2.177 1.00 68.44 102 THR A N 1
ATOM 792 C CA . THR A 1 102 ? 11.527 -0.609 1.290 1.00 68.44 102 THR A CA 1
ATOM 793 C C . THR A 1 102 ? 12.536 0.500 1.597 1.00 68.44 102 THR A C 1
ATOM 795 O O . THR A 1 102 ? 12.852 1.283 0.712 1.00 68.44 102 THR A O 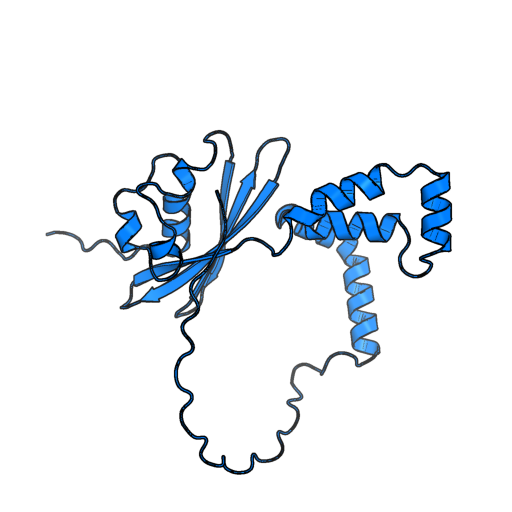1
ATOM 798 N N . HIS A 1 103 ? 13.118 0.549 2.800 1.00 72.25 103 HIS A N 1
ATOM 799 C CA . HIS A 1 103 ? 14.178 1.505 3.148 1.00 72.25 103 HIS A CA 1
ATOM 800 C C . HIS A 1 103 ? 15.491 1.287 2.373 1.00 72.25 103 HIS A C 1
ATOM 802 O O . HIS A 1 103 ? 16.275 2.223 2.246 1.00 72.25 103 HIS A O 1
ATOM 808 N N . LEU A 1 104 ? 15.734 0.083 1.843 1.00 77.81 104 LEU A N 1
ATOM 809 C CA . LEU A 1 104 ? 16.910 -0.197 1.009 1.00 77.81 104 LEU A CA 1
ATOM 810 C C . LEU A 1 104 ? 16.715 0.244 -0.444 1.00 77.81 104 LEU A C 1
ATOM 812 O O . LEU A 1 104 ? 17.689 0.409 -1.172 1.00 77.81 104 LEU A O 1
ATOM 816 N N . GLY A 1 105 ? 15.470 0.425 -0.881 1.00 82.75 105 GLY A N 1
ATOM 817 C CA . GLY A 1 105 ? 15.167 0.713 -2.276 1.00 82.75 105 GLY A CA 1
ATOM 818 C C . GLY A 1 105 ? 15.618 2.095 -2.752 1.00 82.75 105 GLY A C 1
ATOM 819 O O . GLY A 1 105 ? 16.306 2.136 -3.768 1.00 82.75 105 GLY A O 1
ATOM 820 N N . PRO A 1 106 ? 15.335 3.212 -2.047 1.00 86.38 106 PRO A N 1
ATOM 821 C CA . PRO A 1 106 ? 15.749 4.538 -2.503 1.00 86.38 106 PRO A CA 1
ATOM 822 C C . PRO A 1 106 ? 17.264 4.671 -2.732 1.00 86.38 106 PRO A C 1
ATOM 824 O O . PRO A 1 106 ? 17.629 5.115 -3.819 1.00 86.38 106 PRO A O 1
ATOM 827 N N . PRO A 1 107 ? 18.151 4.203 -1.824 1.00 89.12 107 PRO A N 1
ATOM 828 C CA . PRO A 1 107 ? 19.590 4.207 -2.093 1.00 89.12 107 PRO A CA 1
ATOM 829 C C . PRO A 1 107 ? 19.981 3.396 -3.337 1.00 89.12 107 PRO A C 1
ATOM 831 O O . PRO A 1 107 ? 20.805 3.838 -4.132 1.00 89.12 107 PRO A O 1
ATOM 834 N N . MET A 1 108 ? 19.376 2.222 -3.554 1.00 90.75 108 MET A N 1
ATOM 835 C CA . MET A 1 108 ? 19.660 1.406 -4.744 1.00 90.75 108 MET A CA 1
ATOM 836 C C . MET A 1 108 ? 19.164 2.067 -6.037 1.00 90.75 108 MET A C 1
ATOM 838 O O . MET A 1 108 ? 19.847 2.013 -7.060 1.00 90.75 108 MET A O 1
ATOM 842 N N . VAL A 1 109 ? 17.991 2.707 -5.996 1.00 92.50 109 VAL A N 1
ATOM 843 C CA . VAL A 1 109 ? 17.448 3.481 -7.119 1.00 92.50 109 VAL A CA 1
ATOM 844 C C . VAL A 1 109 ? 18.362 4.656 -7.445 1.00 92.50 109 VAL A C 1
ATOM 846 O O . VAL A 1 109 ? 18.617 4.887 -8.621 1.00 92.50 109 VAL A O 1
ATOM 849 N N . GLU A 1 110 ? 18.868 5.372 -6.440 1.00 93.75 110 GLU A N 1
ATOM 850 C CA . GLU A 1 110 ? 19.789 6.497 -6.626 1.00 93.75 110 GLU A CA 1
ATOM 851 C C . GLU A 1 110 ? 21.096 6.053 -7.290 1.00 93.75 110 GLU A C 1
ATOM 853 O O . GLU A 1 110 ? 21.496 6.638 -8.296 1.00 93.75 110 GLU A O 1
ATOM 858 N N . ILE A 1 111 ? 21.704 4.966 -6.801 1.00 94.25 111 ILE A N 1
ATOM 859 C CA . ILE A 1 111 ? 22.936 4.402 -7.373 1.00 94.25 111 ILE A CA 1
ATOM 860 C C . ILE A 1 111 ? 22.740 4.042 -8.848 1.00 94.25 111 ILE A C 1
ATOM 862 O O . ILE A 1 111 ? 23.526 4.462 -9.693 1.00 94.25 111 ILE A O 1
ATOM 866 N N . LEU A 1 112 ? 21.691 3.282 -9.178 1.00 95.50 112 LEU A N 1
ATOM 867 C CA . LEU A 1 112 ? 21.451 2.874 -10.563 1.00 95.50 112 LEU A CA 1
ATOM 868 C C . LEU A 1 112 ? 21.055 4.062 -11.443 1.00 95.50 112 LEU A C 1
ATOM 870 O O . LEU A 1 112 ? 21.523 4.165 -12.571 1.00 95.50 112 LEU A O 1
ATOM 874 N N . ALA A 1 113 ? 20.215 4.974 -10.954 1.00 96.25 113 ALA A N 1
ATOM 875 C CA . ALA A 1 113 ? 19.796 6.142 -11.727 1.00 96.25 113 ALA A CA 1
ATOM 876 C C . ALA A 1 113 ? 20.947 7.126 -11.997 1.00 96.25 113 ALA A C 1
ATOM 878 O O . ALA A 1 113 ? 20.873 7.870 -12.973 1.00 96.25 113 ALA A O 1
ATOM 879 N N . GLY A 1 114 ? 21.983 7.130 -11.153 1.00 97.00 114 GLY A N 1
ATOM 880 C CA . GLY A 1 114 ? 23.169 7.974 -11.290 1.00 97.00 114 GLY A CA 1
ATOM 881 C C . GLY A 1 114 ? 24.261 7.428 -12.215 1.00 97.00 114 GLY A C 1
ATOM 882 O O . GLY A 1 114 ? 25.248 8.127 -12.431 1.00 97.00 114 GLY A O 1
ATOM 883 N N . MET A 1 115 ? 24.113 6.213 -12.758 1.00 97.94 115 MET A N 1
ATOM 884 C CA . MET A 1 115 ? 25.114 5.614 -13.649 1.00 97.94 115 MET A CA 1
ATOM 885 C C . MET A 1 115 ? 25.282 6.411 -14.950 1.00 97.94 115 MET A C 1
ATOM 887 O O . MET A 1 115 ? 24.314 6.807 -15.603 1.00 97.94 115 MET A O 1
ATOM 891 N N . THR A 1 116 ? 26.532 6.599 -15.360 1.00 98.19 116 THR A N 1
ATOM 892 C CA . THR A 1 116 ? 26.900 7.170 -16.658 1.00 98.19 116 THR A CA 1
ATOM 893 C C . THR A 1 116 ? 26.572 6.203 -17.803 1.00 98.19 116 THR A C 1
ATOM 895 O O . THR A 1 116 ? 26.476 4.994 -17.588 1.00 98.19 116 THR A O 1
ATOM 898 N N . PRO A 1 117 ? 26.471 6.676 -19.061 1.00 98.06 117 PRO A N 1
ATOM 899 C CA . PRO A 1 117 ? 26.211 5.792 -20.201 1.00 98.06 117 PRO A CA 1
ATOM 900 C C . PRO A 1 117 ? 27.220 4.641 -20.357 1.00 98.06 117 PRO A C 1
ATOM 902 O O . PRO A 1 117 ? 26.843 3.551 -20.778 1.00 98.06 117 PRO A O 1
ATOM 905 N N . ALA A 1 118 ? 28.491 4.864 -20.002 1.00 98.19 118 ALA A N 1
ATOM 906 C CA . ALA A 1 118 ? 29.518 3.824 -20.044 1.00 98.19 118 ALA A CA 1
ATOM 907 C C . ALA A 1 118 ? 29.294 2.750 -18.965 1.00 98.19 118 ALA A C 1
ATOM 909 O O . ALA A 1 118 ? 29.438 1.563 -19.244 1.00 98.19 118 ALA A O 1
ATOM 910 N N . GLU A 1 119 ? 28.898 3.156 -17.756 1.00 98.19 119 GLU A N 1
ATOM 911 C CA . GLU A 1 119 ? 28.561 2.231 -16.667 1.00 98.19 119 GLU A CA 1
ATOM 912 C C . GLU A 1 119 ? 27.281 1.448 -16.962 1.00 98.19 119 GLU 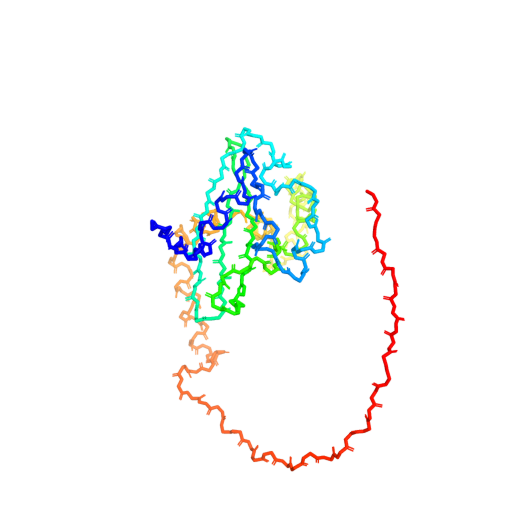A C 1
ATOM 914 O O . GLU A 1 119 ? 27.217 0.262 -16.656 1.00 98.19 119 GLU A O 1
ATOM 919 N N . VAL A 1 120 ? 26.287 2.069 -17.608 1.00 98.12 120 VAL A N 1
ATOM 920 C CA . VAL A 1 120 ? 25.080 1.369 -18.077 1.00 98.12 120 VAL A CA 1
ATOM 921 C C . VAL A 1 120 ? 25.441 0.302 -19.111 1.00 98.12 120 VAL A C 1
ATOM 923 O O . VAL A 1 120 ? 24.988 -0.832 -18.994 1.00 98.12 120 VAL A O 1
ATOM 926 N N . ALA A 1 121 ? 26.301 0.626 -20.081 1.00 97.81 121 ALA A N 1
ATOM 927 C CA . ALA A 1 121 ? 26.740 -0.344 -21.084 1.00 97.81 121 ALA A CA 1
ATOM 928 C C . ALA A 1 121 ? 27.506 -1.526 -20.458 1.00 97.81 121 ALA A C 1
ATOM 930 O O . ALA A 1 121 ? 27.255 -2.678 -20.813 1.00 97.81 121 ALA A O 1
ATOM 931 N N . ASP A 1 122 ? 28.404 -1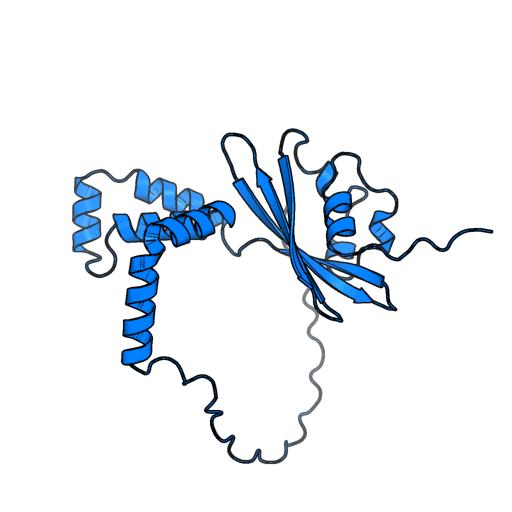.259 -19.503 1.00 98.00 122 ASP A N 1
ATOM 932 C CA . ASP A 1 122 ? 29.115 -2.302 -18.749 1.00 98.00 122 ASP A CA 1
ATOM 933 C C . ASP A 1 122 ? 28.158 -3.136 -17.875 1.00 98.00 122 ASP A C 1
ATOM 935 O O . ASP A 1 122 ? 28.277 -4.363 -17.814 1.00 98.00 122 ASP A O 1
ATOM 939 N N . TYR A 1 123 ? 27.164 -2.501 -17.244 1.00 97.38 123 TYR A N 1
ATOM 940 C CA . TYR A 1 123 ? 26.123 -3.189 -16.484 1.00 97.38 123 TYR A CA 1
ATOM 941 C C . TYR A 1 123 ? 25.324 -4.142 -17.377 1.00 97.38 1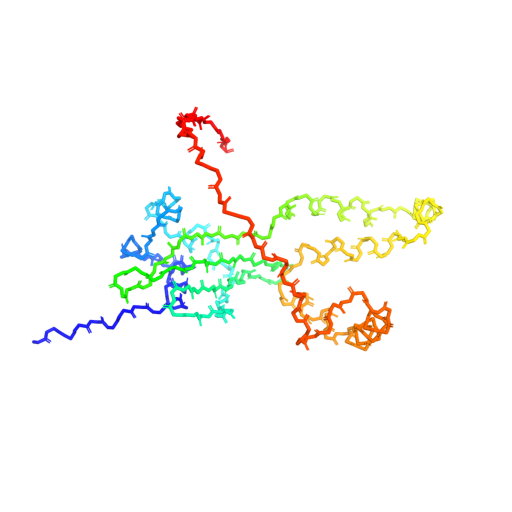23 TYR A C 1
ATOM 943 O O . TYR A 1 123 ? 25.180 -5.314 -17.031 1.00 97.38 123 TYR A O 1
ATOM 951 N N . ASP A 1 124 ? 24.836 -3.667 -18.522 1.00 97.62 124 ASP A N 1
ATOM 952 C CA . ASP A 1 124 ? 24.024 -4.455 -19.455 1.00 97.62 124 ASP A CA 1
ATOM 953 C C . ASP A 1 124 ? 24.812 -5.631 -20.035 1.00 97.62 124 ASP A C 1
ATOM 955 O O . ASP A 1 124 ? 24.283 -6.736 -20.155 1.00 97.62 124 ASP A O 1
ATOM 959 N N . GLN A 1 125 ? 26.104 -5.433 -20.315 1.00 97.25 125 GLN A N 1
ATOM 960 C CA . GLN A 1 125 ? 26.988 -6.514 -20.747 1.00 97.25 125 GLN A CA 1
ATOM 961 C C . GLN A 1 125 ? 27.121 -7.613 -19.679 1.00 97.25 125 GLN A C 1
ATOM 963 O O . GLN A 1 125 ? 27.197 -8.796 -20.015 1.00 97.25 125 GLN A O 1
ATOM 968 N N . LYS A 1 126 ? 27.149 -7.238 -18.394 1.00 96.50 126 LYS A N 1
ATOM 969 C CA . LYS A 1 126 ? 27.250 -8.174 -17.261 1.00 96.50 126 LYS A CA 1
ATOM 970 C C . LYS A 1 126 ? 25.915 -8.828 -16.888 1.00 96.50 126 LYS A C 1
ATOM 972 O O . LYS A 1 126 ? 25.933 -9.887 -16.264 1.00 96.50 126 LYS A O 1
ATOM 977 N N . HIS A 1 127 ? 24.782 -8.235 -17.269 1.00 95.31 127 HIS A N 1
ATOM 978 C CA . HIS A 1 127 ? 23.437 -8.676 -16.879 1.00 95.31 127 HIS A CA 1
ATOM 979 C C . HIS A 1 127 ? 22.507 -8.833 -18.100 1.00 95.31 127 HIS A C 1
ATOM 981 O O . HIS A 1 127 ? 21.507 -8.119 -18.209 1.00 95.31 127 HIS A O 1
ATOM 987 N N . PRO A 1 128 ? 22.783 -9.786 -19.013 1.00 93.06 128 PRO A N 1
ATOM 988 C CA . PRO A 1 128 ? 22.053 -9.906 -20.279 1.00 93.06 128 PRO A CA 1
ATOM 989 C C . PRO A 1 128 ? 20.559 -10.227 -20.111 1.00 93.06 128 PRO A C 1
ATOM 991 O O . PRO A 1 128 ? 19.749 -9.827 -20.943 1.00 93.06 128 PRO A O 1
ATOM 994 N N . ASP A 1 129 ? 20.180 -10.909 -19.026 1.00 92.44 129 ASP A N 1
ATOM 995 C CA . ASP A 1 129 ? 18.786 -11.290 -18.759 1.00 92.44 129 ASP A CA 1
ATOM 996 C C . ASP A 1 129 ? 17.978 -10.183 -18.054 1.00 92.44 129 ASP A C 1
ATOM 998 O O . ASP A 1 129 ? 16.749 -10.241 -17.998 1.00 92.44 129 ASP A O 1
ATOM 1002 N N . ALA A 1 130 ? 18.657 -9.181 -17.486 1.00 93.38 130 ALA A N 1
ATOM 1003 C CA . ALA A 1 130 ? 18.057 -8.133 -16.665 1.00 93.38 130 ALA A CA 1
ATOM 1004 C C . ALA A 1 130 ? 18.894 -6.849 -16.733 1.00 93.38 130 ALA A C 1
ATOM 1006 O O . ALA A 1 130 ? 19.550 -6.456 -15.765 1.00 93.38 130 ALA A O 1
ATOM 1007 N N . GLY A 1 131 ? 18.857 -6.198 -17.897 1.00 96.44 131 GLY A N 1
ATOM 1008 C CA . GLY A 1 131 ? 19.564 -4.942 -18.122 1.00 96.44 131 GLY A CA 1
ATOM 1009 C C . GLY A 1 131 ? 19.150 -3.830 -17.152 1.00 96.44 131 GLY A C 1
ATOM 1010 O O . GLY A 1 131 ? 18.113 -3.880 -16.482 1.00 96.44 131 GLY A O 1
ATOM 1011 N N . HIS A 1 132 ? 19.964 -2.787 -17.105 1.00 97.56 132 HIS A N 1
ATOM 1012 C CA . HIS A 1 132 ? 19.882 -1.646 -16.205 1.00 97.56 132 HIS A CA 1
ATOM 1013 C C . HIS A 1 132 ? 18.480 -1.045 -16.142 1.00 97.56 132 HIS A C 1
ATOM 1015 O O . HIS A 1 132 ? 17.912 -0.913 -15.058 1.00 97.56 132 HIS A O 1
ATOM 1021 N N . ALA A 1 133 ? 17.884 -0.746 -17.300 1.00 95.50 133 ALA A N 1
ATOM 1022 C CA . ALA A 1 133 ? 16.565 -0.124 -17.373 1.00 95.50 133 ALA A CA 1
ATOM 1023 C C . ALA A 1 133 ? 15.467 -1.004 -16.751 1.00 95.50 133 ALA A C 1
ATOM 1025 O O . ALA A 1 133 ? 14.579 -0.497 -16.061 1.00 95.50 133 ALA A O 1
ATOM 1026 N N . PHE A 1 134 ? 15.545 -2.322 -16.958 1.00 94.25 134 PHE A N 1
ATOM 1027 C CA . PHE A 1 134 ? 14.619 -3.284 -16.363 1.00 94.25 134 PHE A CA 1
ATOM 1028 C C . PHE A 1 134 ? 14.797 -3.344 -14.843 1.00 94.25 134 PHE A C 1
ATOM 1030 O O . PHE A 1 134 ? 13.823 -3.219 -14.098 1.00 94.25 134 PHE A O 1
ATOM 1037 N N . THR A 1 135 ? 16.039 -3.459 -14.369 1.00 94.62 135 THR A N 1
ATOM 1038 C CA . THR A 1 135 ? 16.354 -3.517 -12.935 1.00 94.62 135 THR A CA 1
ATOM 1039 C C . THR A 1 135 ? 15.942 -2.236 -12.210 1.00 94.62 135 THR A C 1
ATOM 1041 O O . THR A 1 135 ? 15.254 -2.297 -11.189 1.00 94.62 135 THR A O 1
ATOM 1044 N N . LEU A 1 136 ? 16.282 -1.067 -12.759 1.00 95.12 136 LEU A N 1
ATOM 1045 C CA . LEU A 1 136 ? 15.891 0.229 -12.209 1.00 95.12 136 LEU A CA 1
ATOM 1046 C C . LEU A 1 136 ? 14.365 0.398 -12.191 1.00 95.12 136 LEU A C 1
ATOM 1048 O O . LEU A 1 136 ? 13.807 0.880 -11.204 1.00 95.12 136 LEU A O 1
ATOM 1052 N N . GLY A 1 137 ? 13.679 -0.020 -13.259 1.00 93.25 137 GLY A N 1
ATOM 1053 C CA . GLY A 1 137 ? 12.218 -0.010 -13.329 1.00 93.25 137 GLY A CA 1
ATOM 1054 C C . GLY A 1 137 ? 11.573 -0.864 -12.235 1.00 93.25 137 GLY A C 1
ATOM 1055 O O . GLY A 1 137 ? 10.688 -0.384 -11.525 1.00 93.25 137 GLY A O 1
ATOM 1056 N N . ASN A 1 138 ? 12.055 -2.093 -12.041 1.00 92.00 138 ASN A N 1
ATOM 1057 C CA . ASN A 1 138 ? 11.551 -2.991 -11.000 1.00 92.00 138 ASN A CA 1
ATOM 1058 C C . ASN A 1 138 ? 11.815 -2.466 -9.590 1.00 92.00 138 ASN A C 1
ATOM 1060 O O . ASN A 1 138 ? 10.927 -2.533 -8.743 1.00 92.00 138 ASN A O 1
ATOM 1064 N N . LEU A 1 139 ? 12.999 -1.905 -9.334 1.00 91.31 139 LEU A N 1
ATOM 1065 C CA . LEU A 1 139 ? 13.314 -1.313 -8.033 1.00 91.31 139 LEU A CA 1
ATOM 1066 C C . LEU A 1 139 ? 12.403 -0.130 -7.710 1.00 91.31 139 LEU A C 1
ATOM 1068 O O . LEU A 1 139 ? 11.919 -0.030 -6.586 1.00 91.31 139 LEU A O 1
ATOM 1072 N N . ARG A 1 140 ? 12.107 0.721 -8.702 1.00 91.12 140 ARG A N 1
ATOM 1073 C CA . ARG A 1 140 ? 11.137 1.812 -8.538 1.00 91.12 140 ARG A CA 1
ATOM 1074 C C . ARG A 1 140 ? 9.753 1.277 -8.190 1.00 91.12 140 ARG A C 1
ATOM 1076 O O . ARG A 1 140 ? 9.136 1.788 -7.262 1.00 91.12 140 ARG A O 1
ATOM 1083 N N . LEU A 1 141 ? 9.278 0.245 -8.891 1.00 90.31 141 LEU A N 1
ATOM 1084 C CA . LEU A 1 141 ? 7.973 -0.369 -8.619 1.00 90.31 141 LEU A CA 1
ATOM 1085 C C . LEU A 1 141 ? 7.907 -1.026 -7.242 1.00 90.31 141 LEU A C 1
ATOM 1087 O O . LEU A 1 141 ? 6.900 -0.897 -6.558 1.00 90.31 141 LEU A O 1
ATOM 1091 N N . TRP A 1 142 ? 8.979 -1.687 -6.814 1.00 87.31 142 TRP A N 1
ATOM 1092 C CA . TRP A 1 142 ? 9.045 -2.347 -5.512 1.00 87.31 142 TRP A CA 1
ATOM 1093 C C . TRP A 1 142 ? 8.872 -1.377 -4.333 1.00 87.31 142 TRP A C 1
ATOM 1095 O O . TRP A 1 142 ? 8.307 -1.749 -3.306 1.00 87.31 142 TRP A O 1
ATOM 1105 N N . THR A 1 143 ? 9.319 -0.129 -4.484 1.00 84.62 143 THR A N 1
ATOM 1106 C CA . THR A 1 143 ? 9.153 0.924 -3.470 1.00 84.62 143 THR A CA 1
ATOM 1107 C C . THR A 1 143 ? 7.978 1.862 -3.727 1.00 84.62 143 THR A C 1
ATOM 1109 O O . THR A 1 143 ? 7.819 2.834 -2.992 1.00 84.62 143 THR A O 1
ATOM 1112 N N . SER A 1 144 ? 7.215 1.642 -4.797 1.00 88.19 144 SER A N 1
ATOM 1113 C CA . SER A 1 144 ? 6.142 2.548 -5.208 1.00 88.19 144 SER A CA 1
ATOM 1114 C C . SER A 1 144 ? 4.898 2.388 -4.341 1.00 88.19 144 SER A C 1
ATOM 1116 O O . SER A 1 144 ? 4.650 1.324 -3.777 1.00 88.19 144 SER A O 1
ATOM 1118 N N . ALA A 1 145 ? 4.089 3.445 -4.299 1.00 89.44 145 ALA A N 1
ATOM 1119 C CA . ALA A 1 145 ? 2.739 3.386 -3.763 1.00 89.44 145 ALA A CA 1
ATOM 1120 C C . ALA A 1 145 ? 1.831 2.478 -4.617 1.00 89.44 145 ALA A C 1
ATOM 1122 O O . ALA A 1 145 ? 2.026 2.336 -5.830 1.00 89.44 145 ALA A O 1
ATOM 1123 N N . ASP A 1 146 ? 0.783 1.926 -4.011 1.00 90.69 146 ASP A N 1
ATOM 1124 C CA . ASP A 1 146 ? -0.223 1.072 -4.644 1.00 90.69 146 ASP A CA 1
ATOM 1125 C C . ASP A 1 146 ? -0.862 1.763 -5.852 1.00 90.69 146 ASP A C 1
ATOM 1127 O O . ASP A 1 146 ? -1.076 1.134 -6.891 1.00 90.69 146 ASP A O 1
ATOM 1131 N N . ALA A 1 147 ? -1.111 3.074 -5.765 1.00 89.00 147 ALA A N 1
ATOM 1132 C CA . ALA A 1 147 ? -1.636 3.861 -6.879 1.00 89.00 147 ALA A CA 1
ATOM 1133 C C . ALA A 1 147 ? -0.692 3.862 -8.096 1.00 89.00 147 ALA A C 1
ATOM 1135 O O . ALA A 1 147 ? -1.147 3.770 -9.240 1.00 89.00 147 ALA A O 1
ATOM 1136 N N . ASP A 1 148 ? 0.619 3.927 -7.866 1.00 90.62 148 ASP A N 1
ATOM 1137 C CA . ASP A 1 148 ? 1.625 3.953 -8.928 1.00 90.62 148 ASP A CA 1
ATOM 1138 C C . ASP A 1 148 ? 1.845 2.557 -9.521 1.00 90.62 148 ASP A C 1
ATOM 1140 O O . ASP A 1 148 ? 1.972 2.421 -10.744 1.00 90.62 148 ASP A O 1
ATOM 1144 N N . ILE A 1 149 ? 1.785 1.512 -8.687 1.00 91.88 149 ILE A N 1
ATOM 1145 C CA . ILE A 1 149 ? 1.779 0.108 -9.120 1.00 91.88 149 ILE A CA 1
ATOM 1146 C C . ILE A 1 149 ? 0.543 -0.168 -9.986 1.00 91.88 149 ILE A C 1
ATOM 1148 O O . ILE A 1 149 ? 0.663 -0.704 -11.092 1.00 91.88 149 ILE A O 1
ATOM 1152 N N . ALA A 1 150 ? -0.644 0.250 -9.539 1.00 91.88 150 ALA A N 1
ATOM 1153 C CA . ALA A 1 150 ? -1.885 0.100 -10.291 1.00 91.88 150 ALA A CA 1
ATOM 1154 C C . ALA A 1 150 ? -1.831 0.856 -11.627 1.00 91.88 150 ALA A C 1
ATOM 1156 O O . ALA A 1 150 ? -2.229 0.321 -12.665 1.00 91.88 150 ALA A O 1
ATOM 1157 N N . ALA A 1 151 ? -1.282 2.074 -11.633 1.00 92.50 151 ALA A N 1
ATOM 1158 C CA . ALA A 1 151 ? -1.095 2.846 -12.854 1.00 92.50 151 ALA A CA 1
ATOM 1159 C C . ALA A 1 151 ? -0.089 2.180 -13.809 1.00 92.50 151 ALA A C 1
ATOM 1161 O O . ALA A 1 151 ? -0.313 2.159 -15.021 1.00 92.50 151 ALA A O 1
ATOM 1162 N N . HIS A 1 152 ? 1.001 1.606 -13.291 1.00 94.19 152 HIS A N 1
ATOM 1163 C CA . HIS A 1 152 ? 1.948 0.831 -14.090 1.00 94.19 152 HIS A CA 1
ATOM 1164 C C . HIS A 1 152 ? 1.282 -0.405 -14.705 1.00 94.19 152 HIS A C 1
ATOM 1166 O O . HIS A 1 152 ? 1.424 -0.634 -15.906 1.00 94.19 152 HIS A O 1
ATOM 1172 N N . PHE A 1 153 ? 0.508 -1.163 -13.926 1.00 95.00 153 PHE A N 1
ATOM 1173 C CA . PHE A 1 153 ? -0.252 -2.302 -14.439 1.00 95.00 153 PHE A CA 1
ATOM 1174 C C . PHE A 1 153 ? -1.231 -1.881 -15.540 1.00 95.00 153 PHE A C 1
ATOM 1176 O O . PHE A 1 153 ? -1.290 -2.514 -16.592 1.00 95.00 153 PHE A O 1
ATOM 1183 N N . ALA A 1 154 ? -1.967 -0.786 -15.333 1.00 95.88 154 ALA A N 1
ATOM 1184 C CA . ALA A 1 154 ? -2.925 -0.281 -16.310 1.00 95.88 154 ALA A CA 1
ATOM 1185 C C . ALA A 1 154 ? -2.255 0.101 -17.640 1.00 95.88 154 ALA A C 1
ATOM 1187 O O . ALA A 1 154 ? -2.775 -0.247 -18.701 1.00 95.88 154 ALA A O 1
ATOM 1188 N N . ARG A 1 155 ? -1.090 0.763 -17.592 1.00 96.75 155 ARG A N 1
ATOM 1189 C CA . ARG A 1 155 ? -0.321 1.137 -18.792 1.00 96.75 155 ARG A CA 1
ATOM 1190 C C . ARG A 1 155 ? 0.238 -0.071 -19.546 1.00 96.75 155 ARG A C 1
ATOM 1192 O O . ARG A 1 155 ? 0.255 -0.047 -20.769 1.00 96.75 155 ARG A O 1
ATOM 1199 N N . ASN A 1 156 ? 0.644 -1.123 -18.836 1.00 95.62 156 ASN A N 1
ATOM 1200 C CA . ASN A 1 156 ? 1.296 -2.308 -19.416 1.00 95.62 156 ASN A CA 1
ATOM 1201 C C . ASN A 1 156 ? 0.360 -3.526 -19.497 1.00 95.62 156 ASN A C 1
ATOM 1203 O O . ASN A 1 156 ? 0.797 -4.675 -19.554 1.00 95.62 156 ASN A O 1
ATOM 1207 N N . ARG A 1 157 ? -0.958 -3.298 -19.470 1.00 95.94 157 ARG A N 1
ATOM 1208 C CA . ARG A 1 157 ? -1.958 -4.364 -19.321 1.00 95.94 157 ARG A CA 1
ATOM 1209 C C . ARG A 1 157 ? -1.851 -5.442 -20.401 1.00 95.94 157 ARG A C 1
ATOM 1211 O O . ARG A 1 157 ? -2.015 -6.622 -20.095 1.00 95.94 157 ARG A O 1
ATOM 1218 N N . THR A 1 158 ? -1.584 -5.046 -21.644 1.00 97.00 158 THR A N 1
ATOM 1219 C CA . THR A 1 158 ? -1.434 -5.969 -22.779 1.00 97.00 158 THR A CA 1
ATOM 1220 C C . THR A 1 158 ? -0.263 -6.928 -22.570 1.00 97.00 158 THR A C 1
ATOM 1222 O O . THR A 1 158 ? -0.416 -8.134 -22.777 1.00 97.00 158 THR A O 1
ATOM 1225 N N . ASP A 1 159 ? 0.867 -6.425 -22.075 1.00 94.00 159 ASP A N 1
ATOM 1226 C CA . ASP A 1 159 ? 2.070 -7.225 -21.835 1.00 94.00 159 ASP A CA 1
ATOM 1227 C C . ASP A 1 159 ? 1.841 -8.220 -20.697 1.00 94.00 159 ASP A C 1
ATOM 1229 O O . ASP A 1 159 ? 2.145 -9.406 -20.831 1.00 94.00 159 ASP A O 1
ATOM 1233 N N . PHE A 1 160 ? 1.184 -7.788 -19.614 1.00 94.75 160 PHE A N 1
ATOM 1234 C CA . PHE A 1 160 ? 0.771 -8.690 -18.535 1.00 94.75 160 PHE A CA 1
ATOM 1235 C C . PHE A 1 160 ? -0.180 -9.791 -19.022 1.00 94.75 160 PHE A C 1
ATOM 1237 O O . PHE A 1 160 ? -0.060 -10.945 -18.610 1.00 94.75 160 PHE A O 1
ATOM 1244 N N . GLN A 1 161 ? -1.116 -9.472 -19.919 1.00 95.25 161 GLN A N 1
ATOM 1245 C CA . GLN A 1 161 ? -2.016 -10.468 -20.509 1.00 95.25 161 GLN A CA 1
ATOM 1246 C C . GLN A 1 161 ? -1.276 -11.452 -21.419 1.00 95.25 161 GLN A C 1
ATOM 1248 O O . GLN A 1 161 ? -1.613 -12.638 -21.457 1.00 95.25 161 GLN A O 1
ATOM 1253 N N . GLN A 1 162 ? -0.271 -10.989 -22.161 1.00 95.12 162 GLN A N 1
ATOM 1254 C CA . GLN A 1 162 ? 0.589 -11.866 -22.945 1.00 95.12 162 GLN A CA 1
ATOM 1255 C C . GLN A 1 162 ? 1.416 -12.785 -22.043 1.00 95.12 162 GLN A C 1
ATOM 1257 O O . GLN A 1 162 ? 1.415 -13.995 -22.268 1.00 95.12 162 GLN A O 1
ATOM 1262 N N . LEU A 1 163 ? 2.043 -12.244 -20.996 1.00 92.31 163 LEU A N 1
ATOM 1263 C CA . LEU A 1 163 ? 2.780 -13.023 -20.006 1.00 92.31 163 LEU A CA 1
ATOM 1264 C C . LEU A 1 163 ? 1.887 -14.093 -19.370 1.00 92.31 163 LEU A C 1
ATOM 1266 O O . LEU A 1 163 ? 2.261 -15.262 -19.336 1.00 92.31 163 LEU A O 1
ATOM 1270 N N . LEU A 1 164 ? 0.675 -13.726 -18.945 1.00 92.62 164 LEU A N 1
ATOM 1271 C CA . LEU A 1 164 ? -0.278 -14.674 -18.370 1.00 92.62 164 LEU A CA 1
ATOM 1272 C C . LEU A 1 164 ? -0.578 -15.834 -19.331 1.00 92.62 164 LEU A C 1
ATOM 1274 O O . LEU A 1 164 ? -0.550 -16.990 -18.910 1.00 92.62 164 LEU A O 1
ATOM 1278 N N . ARG A 1 165 ? -0.811 -15.545 -20.620 1.00 93.81 165 ARG A N 1
ATOM 1279 C CA . ARG A 1 165 ? -1.035 -16.584 -21.640 1.00 93.81 165 ARG A CA 1
ATOM 1280 C C . ARG A 1 165 ? 0.170 -17.509 -21.791 1.00 93.81 165 ARG A C 1
ATOM 1282 O O . ARG A 1 165 ? -0.016 -18.720 -21.864 1.00 93.81 165 ARG A O 1
ATOM 1289 N N . LEU A 1 166 ? 1.384 -16.959 -21.818 1.00 92.62 166 LEU A N 1
ATOM 1290 C CA . LEU A 1 166 ? 2.614 -17.746 -21.940 1.00 92.62 166 LEU A CA 1
ATOM 1291 C C . LEU A 1 166 ? 2.817 -18.666 -20.733 1.00 92.62 166 LEU A C 1
ATOM 1293 O O . LEU A 1 166 ? 3.069 -19.855 -20.910 1.00 92.62 166 LEU A O 1
ATOM 1297 N N . VAL A 1 167 ? 2.637 -18.154 -19.512 1.00 90.31 167 VAL A N 1
ATOM 1298 C CA . VAL A 1 167 ? 2.812 -18.961 -18.295 1.00 90.31 167 VAL A CA 1
ATOM 1299 C C . VAL A 1 167 ? 1.729 -20.040 -18.173 1.00 90.31 167 VAL A C 1
ATOM 1301 O O . VAL A 1 167 ? 2.013 -21.163 -17.758 1.00 90.31 167 VAL A O 1
ATOM 1304 N N . GLN A 1 168 ? 0.493 -19.746 -18.585 1.00 88.50 168 GLN A N 1
ATOM 1305 C CA . GLN A 1 168 ? -0.577 -20.747 -18.649 1.00 88.50 168 GLN A CA 1
ATOM 1306 C C . GLN A 1 168 ? -0.298 -21.831 -19.699 1.00 88.50 168 GLN A C 1
ATOM 1308 O O . GLN A 1 168 ? -0.529 -23.009 -19.429 1.00 88.50 168 GLN A O 1
ATOM 1313 N N . ALA A 1 169 ? 0.216 -21.455 -20.874 1.00 89.50 169 ALA A N 1
ATOM 1314 C CA . ALA A 1 169 ? 0.584 -22.397 -21.930 1.00 89.50 169 ALA A CA 1
ATOM 1315 C C . ALA A 1 169 ? 1.771 -23.289 -21.532 1.00 89.50 169 ALA A C 1
ATOM 1317 O O . ALA A 1 169 ? 1.801 -24.461 -21.896 1.00 89.50 169 ALA A O 1
ATOM 1318 N N . ALA A 1 170 ? 2.706 -22.761 -20.739 1.00 87.38 170 ALA A N 1
ATOM 1319 C CA . ALA A 1 170 ? 3.845 -23.506 -20.206 1.00 87.38 170 ALA A CA 1
ATOM 1320 C C . ALA A 1 170 ? 3.463 -24.531 -19.115 1.00 87.38 170 ALA A C 1
ATOM 1322 O O . ALA A 1 170 ? 4.308 -25.315 -18.691 1.00 87.38 170 ALA A O 1
ATOM 1323 N N . GLY A 1 171 ? 2.206 -24.548 -18.651 1.00 80.19 171 GLY A N 1
ATOM 1324 C CA . GLY A 1 171 ? 1.743 -25.480 -17.618 1.00 80.19 171 GLY A CA 1
ATOM 1325 C C . GLY A 1 171 ? 2.328 -25.214 -16.226 1.00 80.19 171 GLY A C 1
ATOM 1326 O O . GLY A 1 171 ? 2.209 -26.058 -15.342 1.00 80.19 171 GLY A O 1
ATOM 1327 N N . THR A 1 172 ? 2.943 -24.047 -16.014 1.00 69.50 172 THR A N 1
ATOM 1328 C CA . THR A 1 172 ? 3.661 -23.694 -14.777 1.00 69.50 172 THR A CA 1
ATOM 1329 C C . THR A 1 172 ? 2.723 -23.438 -13.594 1.00 69.50 172 THR A C 1
ATOM 1331 O O . THR A 1 172 ? 3.150 -23.496 -12.443 1.00 69.50 172 THR A O 1
ATOM 1334 N N . PHE A 1 173 ? 1.434 -23.194 -13.851 1.00 59.41 173 PHE A N 1
ATOM 1335 C CA . PHE A 1 173 ? 0.410 -23.111 -12.811 1.00 59.41 173 PHE A CA 1
ATOM 1336 C C . PHE A 1 173 ? -0.530 -24.321 -12.861 1.00 59.41 173 PHE A C 1
ATOM 1338 O O . PHE A 1 173 ? -1.013 -24.671 -13.944 1.00 59.41 173 PHE A O 1
ATOM 1345 N N . PRO A 1 174 ? -0.868 -24.933 -11.708 1.00 56.12 174 PRO A N 1
ATOM 1346 C CA . PRO A 1 174 ? -1.934 -25.920 -11.662 1.00 56.12 174 PRO A CA 1
ATOM 1347 C C . PRO A 1 174 ? -3.234 -25.275 -12.148 1.00 56.12 174 PRO A C 1
ATOM 1349 O O . PRO A 1 174 ? -3.595 -24.170 -11.734 1.00 56.12 174 PRO A O 1
ATOM 1352 N N . ARG A 1 175 ? -3.948 -25.970 -13.042 1.00 54.66 175 ARG A N 1
ATOM 1353 C CA . ARG A 1 175 ? -5.280 -25.543 -13.481 1.00 54.66 175 ARG A CA 1
ATOM 1354 C C . ARG A 1 175 ? -6.170 -25.343 -12.246 1.00 54.66 175 ARG A C 1
ATOM 1356 O O . ARG A 1 175 ? -6.257 -26.269 -11.432 1.00 54.66 175 ARG A O 1
ATOM 1363 N N . PRO A 1 176 ? -6.863 -24.196 -12.114 1.00 50.72 176 PRO A N 1
ATOM 1364 C CA . PRO A 1 176 ? -7.866 -24.021 -11.073 1.00 50.72 176 PRO A CA 1
ATOM 1365 C C . PRO A 1 176 ? -8.877 -25.174 -11.159 1.00 50.72 176 PRO A C 1
ATOM 1367 O O . PRO A 1 176 ? -9.533 -25.341 -12.184 1.00 50.72 176 PRO A O 1
ATOM 1370 N N . GLY A 1 177 ? -8.947 -26.008 -10.118 1.00 56.50 177 GLY A N 1
ATOM 1371 C CA . GLY A 1 177 ? -9.879 -27.142 -10.037 1.00 56.50 177 GLY A CA 1
ATOM 1372 C C . GLY A 1 177 ? -9.259 -28.545 -10.056 1.00 56.50 177 GLY A C 1
ATOM 1373 O O . GLY A 1 177 ? -9.970 -29.504 -9.772 1.00 56.50 177 GLY A O 1
ATOM 1374 N N . LEU A 1 178 ? -7.955 -28.701 -10.306 1.00 46.88 178 LEU A N 1
ATOM 1375 C CA . LEU A 1 178 ? -7.262 -29.977 -10.087 1.00 46.88 178 LEU A CA 1
ATOM 1376 C C . LEU A 1 178 ? -6.548 -29.942 -8.736 1.00 46.88 178 LEU A C 1
ATOM 1378 O O . LEU A 1 178 ? -5.389 -29.547 -8.637 1.00 46.88 178 LEU A O 1
ATOM 1382 N N . GLN A 1 179 ? -7.255 -30.345 -7.678 1.00 48.34 179 GLN A N 1
ATOM 1383 C CA . GLN A 1 179 ? -6.589 -30.637 -6.413 1.00 48.34 179 GLN A CA 1
ATOM 1384 C C . GLN A 1 179 ? -5.616 -31.809 -6.623 1.00 48.34 179 GLN A C 1
ATOM 1386 O O . GLN A 1 179 ? -6.038 -32.858 -7.125 1.00 48.34 179 GLN A O 1
ATOM 1391 N N . PRO A 1 180 ? -4.333 -31.684 -6.240 1.00 44.09 180 PRO A N 1
ATOM 1392 C CA . PRO A 1 180 ? -3.466 -32.845 -6.140 1.00 44.09 180 PRO A CA 1
ATOM 1393 C C . PRO A 1 180 ? -4.078 -33.791 -5.105 1.00 44.09 180 PRO A C 1
ATOM 1395 O O . PRO A 1 180 ? -4.322 -33.399 -3.964 1.00 44.09 180 PRO A O 1
ATOM 1398 N N . ARG A 1 181 ? -4.360 -35.035 -5.512 1.00 42.25 181 ARG A N 1
ATOM 1399 C CA . ARG A 1 181 ? -4.798 -36.090 -4.593 1.00 42.25 181 ARG A CA 1
ATOM 1400 C C . ARG A 1 181 ? -3.747 -36.217 -3.497 1.00 42.25 181 ARG A C 1
ATOM 1402 O O . ARG A 1 181 ? -2.638 -36.678 -3.756 1.00 42.25 181 ARG A O 1
ATOM 1409 N N . THR A 1 182 ? -4.088 -35.788 -2.288 1.00 46.06 182 THR A N 1
ATOM 1410 C CA . THR A 1 182 ? -3.245 -35.978 -1.112 1.00 46.06 182 THR A CA 1
ATOM 1411 C C . THR A 1 182 ? -3.098 -37.486 -0.882 1.00 46.06 182 THR A C 1
ATOM 1413 O O . THR A 1 182 ? -4.117 -38.168 -0.738 1.00 46.06 182 THR A O 1
ATOM 1416 N N . PRO A 1 183 ? -1.878 -38.051 -0.863 1.00 44.25 183 PRO A N 1
ATOM 1417 C CA . PRO A 1 183 ? -1.684 -39.405 -0.372 1.00 44.25 183 PRO A CA 1
ATOM 1418 C C . PRO A 1 183 ? -2.099 -39.435 1.101 1.00 44.25 183 PRO A C 1
ATOM 1420 O O . PRO A 1 183 ? -1.736 -38.536 1.860 1.00 44.25 183 PRO A O 1
ATOM 1423 N N . ALA A 1 184 ? -2.877 -40.446 1.487 1.00 46.50 184 ALA A N 1
ATOM 1424 C CA . ALA A 1 184 ? -3.384 -40.618 2.843 1.00 46.50 184 ALA A CA 1
ATOM 1425 C C . ALA A 1 184 ? -2.266 -40.428 3.886 1.00 46.50 184 ALA A C 1
ATOM 1427 O O . ALA A 1 184 ? -1.257 -41.136 3.885 1.00 46.50 184 ALA A O 1
ATOM 1428 N N . SER A 1 185 ? -2.452 -39.445 4.765 1.00 45.88 185 SER A N 1
ATOM 1429 C CA . SER A 1 185 ? -1.562 -39.145 5.882 1.00 45.88 185 SER A CA 1
ATOM 1430 C C . SER A 1 185 ? -1.434 -40.360 6.804 1.00 45.88 185 SER A C 1
ATOM 1432 O O . SER A 1 185 ? -2.436 -40.848 7.331 1.00 45.88 185 SER A O 1
ATOM 1434 N N . ARG A 1 186 ? -0.200 -40.825 7.037 1.00 45.91 186 ARG A N 1
ATOM 1435 C CA . ARG A 1 186 ? 0.118 -41.707 8.171 1.00 45.91 186 ARG A CA 1
ATOM 1436 C C . ARG A 1 186 ? -0.227 -40.995 9.489 1.00 45.91 186 ARG A C 1
ATOM 1438 O O . ARG A 1 186 ? -0.064 -39.776 9.564 1.00 45.91 186 ARG A O 1
ATOM 1445 N N . PRO A 1 187 ? -0.673 -41.727 10.524 1.00 51.06 187 PRO A N 1
ATOM 1446 C CA . PRO A 1 187 ? -0.989 -41.134 11.817 1.00 51.06 187 PRO A CA 1
ATOM 1447 C C . PRO A 1 187 ? 0.267 -40.533 12.479 1.00 51.06 187 PRO A C 1
ATOM 1449 O O . PRO A 1 187 ? 1.364 -41.072 12.304 1.00 51.06 187 PRO A O 1
ATOM 1452 N N . PRO A 1 188 ? 0.124 -39.426 13.229 1.00 46.16 188 PRO A N 1
ATOM 1453 C CA . PRO A 1 188 ? 1.243 -38.742 13.861 1.00 46.16 188 PRO A CA 1
ATOM 1454 C C . PRO A 1 188 ? 1.797 -39.533 15.052 1.00 46.16 188 PRO A C 1
ATOM 1456 O O . PRO A 1 188 ? 1.062 -39.966 15.939 1.00 46.16 188 PRO A O 1
ATOM 1459 N N . THR A 1 189 ? 3.121 -39.668 15.092 1.00 53.09 189 THR A N 1
ATOM 1460 C CA . THR A 1 189 ? 3.879 -40.082 16.278 1.00 53.09 189 THR A CA 1
ATOM 1461 C C . THR A 1 189 ? 3.822 -38.960 17.327 1.00 53.09 189 THR A C 1
ATOM 1463 O O . THR A 1 189 ? 4.027 -37.801 16.961 1.00 53.09 189 THR A O 1
ATOM 1466 N N . PRO A 1 190 ? 3.575 -39.245 18.618 1.00 51.50 190 PRO A N 1
ATOM 1467 C CA . PRO A 1 190 ? 3.495 -38.209 19.646 1.00 51.50 190 PRO A CA 1
ATOM 1468 C C . PRO A 1 190 ? 4.859 -37.537 19.877 1.00 51.50 190 PRO A C 1
ATOM 1470 O O . PRO A 1 190 ? 5.825 -38.176 20.298 1.00 51.50 190 PRO A O 1
ATOM 1473 N N . THR A 1 191 ? 4.935 -36.234 19.608 1.00 53.62 191 THR A N 1
ATOM 1474 C CA . THR A 1 191 ? 6.083 -35.370 19.907 1.00 53.62 191 THR A CA 1
ATOM 1475 C C . THR A 1 191 ? 6.041 -34.879 21.357 1.00 53.62 191 THR A C 1
ATOM 1477 O O . THR A 1 191 ? 5.001 -34.477 21.877 1.00 53.62 191 THR A O 1
ATOM 1480 N N . ARG A 1 192 ? 7.202 -34.927 22.021 1.00 46.16 192 ARG A N 1
ATOM 1481 C CA . ARG A 1 192 ? 7.436 -34.382 23.369 1.00 46.16 192 ARG A CA 1
ATOM 1482 C C . ARG A 1 192 ? 7.296 -32.847 23.387 1.00 46.16 192 ARG A C 1
ATOM 1484 O O . ARG A 1 192 ? 7.621 -32.212 22.386 1.00 46.16 192 ARG A O 1
ATOM 1491 N N . PRO A 1 193 ? 6.883 -32.244 24.518 1.00 45.47 193 PRO A N 1
ATOM 1492 C CA . PRO A 1 193 ? 6.753 -30.794 24.643 1.00 45.47 193 PRO A CA 1
ATOM 1493 C C . PRO A 1 193 ? 8.116 -30.083 24.608 1.00 45.47 193 PRO A C 1
ATOM 1495 O O . PRO A 1 193 ? 9.030 -30.433 25.355 1.00 45.47 193 PRO A O 1
ATOM 1498 N N . CYS A 1 194 ? 8.227 -29.065 23.750 1.00 37.03 194 CYS A N 1
ATOM 1499 C CA . CYS A 1 194 ? 9.321 -28.098 23.738 1.00 37.03 194 CYS A CA 1
ATOM 1500 C C . CYS A 1 194 ? 9.099 -27.041 24.828 1.00 37.03 194 CYS A C 1
ATOM 1502 O O . CYS A 1 194 ? 8.056 -26.391 24.878 1.00 37.03 194 CYS A O 1
ATOM 1504 N N . THR A 1 195 ? 10.099 -26.861 25.684 1.00 43.69 195 THR A N 1
ATOM 1505 C CA . THR A 1 195 ? 10.207 -25.781 26.674 1.00 43.69 195 THR A CA 1
ATOM 1506 C C . THR A 1 195 ? 10.409 -24.426 25.967 1.00 43.69 195 THR A C 1
ATOM 1508 O O . THR A 1 195 ? 11.075 -24.399 24.929 1.00 43.69 195 THR A O 1
ATOM 1511 N N . PRO A 1 196 ? 9.895 -23.290 26.484 1.00 40.03 196 PRO A N 1
ATOM 1512 C CA . PRO A 1 196 ? 10.053 -21.998 25.822 1.00 40.03 196 PRO A CA 1
ATOM 1513 C C . PRO A 1 196 ? 11.476 -21.453 26.006 1.00 40.03 196 PRO A C 1
ATOM 1515 O O . PRO A 1 196 ? 11.941 -21.279 27.132 1.00 40.03 196 PRO A O 1
ATOM 1518 N N . CYS A 1 197 ? 12.145 -21.123 24.900 1.00 34.50 197 CYS A N 1
ATOM 1519 C CA . CYS A 1 197 ? 13.297 -20.227 24.914 1.00 34.50 197 CYS A CA 1
ATOM 1520 C C . CYS A 1 197 ? 12.803 -18.781 25.041 1.00 34.50 197 CYS A C 1
ATOM 1522 O O . CYS A 1 197 ? 12.234 -18.224 24.103 1.00 34.50 197 CYS A O 1
ATOM 1524 N N . SER A 1 198 ? 13.051 -18.170 26.199 1.00 42.66 198 SER A N 1
ATOM 1525 C CA . SER A 1 198 ? 13.053 -16.717 26.360 1.00 42.66 198 SER A CA 1
ATOM 1526 C C . SER A 1 198 ? 14.193 -16.116 25.542 1.00 42.66 198 SER A C 1
ATOM 1528 O O . SER A 1 198 ? 15.349 -16.487 25.736 1.00 42.66 198 SER A O 1
ATOM 1530 N N . ALA A 1 199 ? 13.885 -15.150 24.681 1.00 38.84 199 ALA A N 1
ATOM 1531 C CA . ALA A 1 199 ? 14.879 -14.247 24.119 1.00 38.84 199 ALA A CA 1
ATOM 1532 C C . ALA A 1 199 ? 14.294 -12.834 24.039 1.00 38.84 199 ALA A C 1
ATOM 1534 O O . ALA A 1 199 ? 13.491 -12.504 23.170 1.00 38.84 199 ALA A O 1
ATOM 1535 N N . SER A 1 200 ? 14.703 -12.030 25.016 1.00 35.72 200 SER A N 1
ATOM 1536 C CA . SER A 1 200 ? 14.751 -10.575 24.950 1.00 35.72 200 SER A CA 1
ATOM 1537 C C . SER A 1 200 ? 15.722 -10.107 23.856 1.00 35.72 200 SER A C 1
ATOM 1539 O O . SER A 1 200 ? 16.585 -10.878 23.435 1.00 35.72 200 SER A O 1
ATOM 1541 N N . CYS A 1 201 ? 15.636 -8.805 23.543 1.00 32.12 201 CYS A N 1
ATOM 1542 C CA . CYS A 1 201 ? 16.500 -7.985 22.668 1.00 32.12 201 CYS A CA 1
ATOM 1543 C C . CYS A 1 201 ? 15.991 -7.918 21.215 1.00 32.12 201 CYS A C 1
ATOM 1545 O O . CYS A 1 201 ? 15.558 -8.917 20.664 1.00 32.12 201 CYS A O 1
ATOM 1547 N N . PHE A 1 202 ? 15.997 -6.794 20.498 1.00 29.64 202 PHE A N 1
ATOM 1548 C CA . PHE A 1 202 ? 16.643 -5.476 20.613 1.00 29.64 202 PHE A CA 1
ATOM 1549 C C . PHE A 1 202 ? 16.071 -4.632 19.448 1.00 29.64 202 PHE A C 1
ATOM 1551 O O . PHE A 1 202 ? 15.674 -5.252 18.476 1.00 29.64 202 PHE A O 1
ATOM 1558 N N . TRP A 1 203 ? 16.039 -3.294 19.489 1.00 27.12 203 TRP A N 1
ATOM 1559 C CA . TRP A 1 203 ? 16.462 -2.377 18.397 1.00 27.12 203 TRP A CA 1
ATOM 1560 C C . TRP A 1 203 ? 16.368 -0.905 18.892 1.00 27.12 203 TRP A C 1
ATOM 1562 O O . TRP A 1 203 ? 15.617 -0.627 19.831 1.00 27.12 203 TRP A O 1
ATOM 1572 N N . PRO A 1 204 ? 17.206 0.004 18.352 1.00 43.78 204 PRO A N 1
ATOM 1573 C CA . PRO A 1 204 ? 17.644 1.262 18.945 1.00 43.78 204 PRO A CA 1
ATOM 1574 C C . PRO A 1 204 ? 16.793 2.475 18.524 1.00 43.78 204 PRO A C 1
ATOM 1576 O O . PRO A 1 204 ? 15.839 2.356 17.761 1.00 43.78 204 PRO A O 1
ATOM 1579 N N . ARG A 1 205 ? 17.167 3.617 19.112 1.00 38.00 205 ARG A N 1
ATOM 1580 C CA . ARG A 1 205 ? 16.551 4.952 19.055 1.00 38.00 205 ARG A CA 1
ATOM 1581 C C . ARG A 1 205 ? 16.418 5.547 17.660 1.00 38.00 205 ARG A C 1
ATOM 1583 O O . ARG A 1 205 ? 17.342 5.331 16.849 1.00 38.00 205 ARG A O 1
#